Protein 1EAQ (pdb70)

Radius of gyration: 24.64 Å; Cα contacts (8 Å, |Δi|>4): 573; chains: 2; bounding box: 52×70×38 Å

CATH classification: 2.60.40.720

GO terms:
  GO:0006355 regulation of DNA-templated transcription (P, IMP)
  GO:0140297 DNA-binding transcription factor binding (F, IPI)
  GO:0005634 nucleus (C, IDA)
  GO:0000978 RNA polymerase II cis-regulatory region sequence-specific DNA binding (F, IDA)
  GO:0043371 negative regulation of CD4-positive, alpha-beta T cell differentiation (P, IDA)
  GO:0043378 positive regulation of CD8-positive, alpha-beta T cell differentiation (P, IDA)
  GO:0045892 negative regulation of DNA-templated transcription (P, IDA)
  GO:0045893 positive regulation of DNA-templated transcription (P, IDA)
  GO:0032729 positive regulation of type II interferon production (P, IDA)
  GO:0000122 negative regulation of transcription by RNA polymerase II (P, IDA)
  GO:0016513 core-binding factor complex (C, TAS)
  GO:0002667 regulation of T cell anergy (P, IMP)
  GO:0032743 positive regulation of interleukin-2 production (P, IMP)
  GO:0005515 protein binding (F, IPI)
  GO:0005604 basement membrane (C, IDA)
  GO:0003677 DNA binding (F, IDA)
  GO:0003700 DNA-binding transcription factor activity (F, IDA)
  GO:0045944 positive regulation of transcription by RNA polymerase II (P, IDA)
  GO:0006355 regulation of DNA-templated transcription (P, IDA)
  GO:0071560 cellular response to transforming growth factor beta stimulus (P, IDA)

Foldseek 3Di:
DVVVCVVPPPAWDDWQDPFKIKGDFDQKFEAPDWTPDFIKIFGPDDDDFFWKKFKKDDPVGRDFDKPQRMFTHPRMTTRPTIGGHGFPDPPDFIKMKMWTPDVNIDIITGDHTHGYDNVID/DAVCVCPVPPPQWADWVDSFKIKGDFDQKFEAPDWGPAWIKIFGPDDDDFFFKKFKKDDPVGRDFDKPQGMFTHPRMTTRPTIGGHGFCAPHDFIKMKMWTVDVPIDITTDDHGHGYDNVID

Organism: Mus musculus (NCBI:txid10090)

Sequence (243 aa):
SVEVLADHPGELVRTDSPNFLSSVLPTHWRSNKTLPIAFKVVALGDVPDGTLVTVAGNDENYSAELRNATAAKNQVARFNDLRFVGRSGRGKSFTLTITVFTNPPQVATYHRAIKITVDGPRSVEVLADHPGELVRTDSPNFLSSVLPTHWRSNKTLPIAFKVVALGDVPDGTLVTVAGNDENYSAELRNATAAKNQVARFNDLRFVGRSGRGKSFTLTITVFTNPPQVATYHRAIKITVDGP

B-factor: mean 20.88, std 8.5, range [1.0, 54.22]

Nearest PDB structures (foldseek):
  2j6w-assembly2_B  TM=1.005E+00  e=9.695E-22  Mus musculus
  1eao-assembly1_A  TM=9.714E-01  e=4.812E-22  Mus musculus
  1ean-assembly1_A  TM=9.933E-01  e=3.584E-20  Mus musculus
 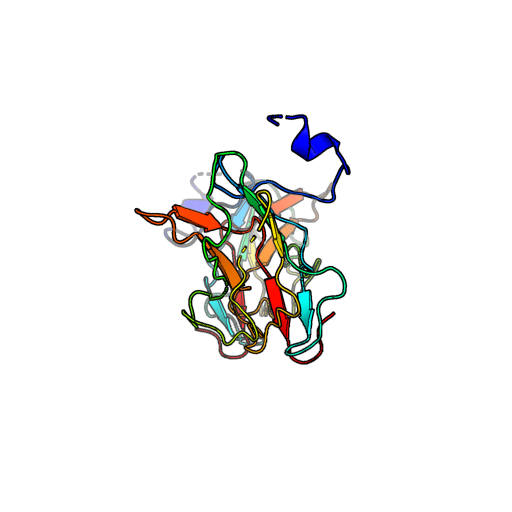 4l0y-assembly1_A  TM=9.705E-01  e=7.222E-20  Mus musculus
  4l0z-assembly1_A  TM=9.599E-01  e=8.043E-20  Mus musculus

Structure (mmCIF, N/CA/C/O backbone):
data_1EAQ
#
_entry.id   1EAQ
#
_cell.length_a   91.300
_cell.length_b   46.400
_cell.length_c   63.000
_cell.angle_alpha   90.00
_cell.angle_beta   92.30
_cell.angle_gamma   90.00
#
_symmetry.space_group_name_H-M   'C 1 2 1'
#
loop_
_entity.id
_entity.type
_entity.pdbx_description
1 polymer 'RUNT-RELATED TRANSCRIPTION FACTOR 1'
2 non-polymer 'CHLORIDE ION'
3 water water
#
loop_
_at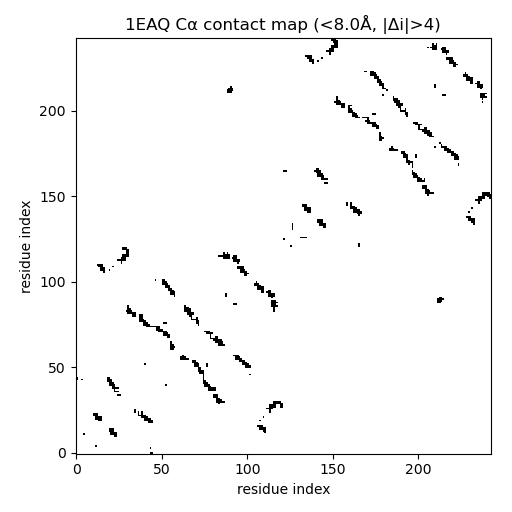om_site.group_PDB
_atom_site.id
_atom_site.type_symbol
_atom_site.label_atom_id
_atom_site.label_alt_id
_atom_site.label_comp_id
_atom_site.label_asym_id
_atom_site.label_entity_id
_atom_site.label_seq_id
_atom_site.pdbx_PDB_ins_code
_atom_site.Cartn_x
_atom_site.Cartn_y
_atom_site.Cartn_z
_atom_site.occupancy
_atom_site.B_iso_or_equiv
_atom_site.auth_seq_id
_atom_site.auth_comp_id
_atom_site.auth_asym_id
_atom_site.auth_atom_id
_atom_site.pdbx_PDB_model_num
ATOM 1 N N . SER A 1 5 ? 49.793 45.969 3.006 1.00 40.45 50 SER A N 1
ATOM 2 C CA . SER A 1 5 ? 49.931 44.837 2.040 1.00 39.80 50 SER A CA 1
ATOM 3 C C . SER A 1 5 ? 49.952 43.542 2.834 1.00 38.79 50 SER A C 1
ATOM 4 O O . SER A 1 5 ? 50.476 43.508 3.944 1.00 36.83 50 SER A O 1
ATOM 15 N N . VAL A 1 7 ? 51.907 40.948 2.577 1.00 31.16 52 VAL A N 1
ATOM 16 C CA . VAL A 1 7 ? 53.282 40.574 2.967 1.00 29.41 52 VAL A CA 1
ATOM 17 C C . VAL A 1 7 ? 53.705 41.390 4.186 1.00 29.11 52 VAL A C 1
ATOM 18 O O . VAL A 1 7 ? 54.339 40.861 5.118 1.00 28.25 52 VAL A O 1
ATOM 22 N N . GLU A 1 8 ? 53.378 42.676 4.190 1.00 29.23 53 GLU A N 1
ATOM 23 C CA . GLU A 1 8 ? 53.713 43.503 5.311 1.00 28.26 53 GLU A CA 1
ATOM 24 C C . GLU A 1 8 ? 52.943 43.160 6.557 1.00 29.35 53 GLU A C 1
ATOM 25 O O . GLU A 1 8 ? 53.492 43.263 7.671 1.00 31.06 53 GLU A O 1
ATOM 31 N N . VAL A 1 9 ? 51.672 42.775 6.399 1.00 28.88 54 VAL A N 1
ATOM 32 C CA . VAL A 1 9 ? 50.889 42.452 7.560 1.00 27.96 54 VAL A CA 1
ATOM 33 C C . VAL A 1 9 ? 51.392 41.184 8.152 1.00 28.80 54 VAL A C 1
ATOM 34 O O . VAL A 1 9 ? 51.521 41.094 9.373 1.00 29.59 54 VAL A O 1
ATOM 38 N N . LEU A 1 10 ? 51.681 40.194 7.310 1.00 27.06 55 LEU A N 1
ATOM 39 C CA . LEU A 1 10 ? 52.215 38.931 7.811 1.00 28.31 55 LEU A CA 1
ATOM 40 C C . LEU A 1 10 ? 53.510 39.241 8.561 1.00 28.72 55 LEU A C 1
ATOM 41 O O . LEU A 1 10 ? 53.757 38.694 9.657 1.00 31.37 55 LEU A O 1
ATOM 46 N N . ALA A 1 11 ? 54.345 40.113 7.993 1.00 28.70 56 ALA A N 1
ATOM 47 C CA . ALA A 1 11 ? 55.592 40.525 8.648 1.00 28.83 56 ALA A CA 1
ATOM 48 C C . ALA A 1 11 ? 55.459 41.250 10.006 1.00 27.12 56 ALA A C 1
ATOM 49 O O . ALA A 1 11 ? 56.376 41.191 10.805 1.00 28.01 56 ALA A O 1
ATOM 51 N N . ASP A 1 12 ? 54.366 41.919 10.312 1.00 26.09 57 ASP A N 1
ATOM 52 C CA . ASP A 1 12 ? 54.143 42.407 11.683 1.00 25.49 57 ASP A CA 1
ATOM 53 C C . ASP A 1 12 ? 53.761 41.301 12.744 1.00 26.30 57 ASP A C 1
ATOM 54 O O . ASP A 1 12 ? 53.969 41.440 13.961 1.00 29.99 57 ASP A O 1
ATOM 59 N N . HIS A 1 13 ? 53.189 40.219 12.302 1.00 24.25 58 HIS A N 1
ATOM 60 C CA . HIS A 1 13 ? 52.694 39.182 13.184 1.00 24.47 58 HIS A CA 1
ATOM 61 C C . HIS A 1 13 ? 53.217 37.827 12.742 1.00 21.08 58 HIS A C 1
ATOM 62 O O . HIS A 1 13 ? 52.384 36.967 12.587 1.00 20.14 58 HIS A O 1
ATOM 69 N N . PRO A 1 14 ? 54.522 37.585 12.512 1.00 18.96 59 PRO A N 1
ATOM 70 C CA . PRO A 1 14 ? 54.894 36.299 11.899 1.00 17.63 59 PRO A CA 1
ATOM 71 C C . PRO A 1 14 ? 54.534 35.164 12.784 1.00 15.47 59 PRO A C 1
ATOM 72 O O . PRO A 1 14 ? 54.741 35.181 13.985 1.00 15.24 59 PRO A O 1
ATOM 76 N N . GLY A 1 15 ? 53.987 34.125 12.179 1.00 15.81 60 GLY A N 1
ATOM 77 C CA . GLY A 1 15 ? 53.686 32.946 12.913 1.00 16.06 60 GLY A CA 1
ATOM 78 C C . GLY A 1 15 ? 52.450 33.013 13.805 1.00 15.11 60 GLY A C 1
ATOM 79 O O . GLY A 1 15 ? 52.280 32.116 14.617 1.00 17.42 60 GLY A O 1
ATOM 80 N N . GLU A 1 16 ? 51.610 34.032 13.661 1.00 14.18 61 GLU A N 1
ATOM 81 C CA . GLU A 1 16 ? 50.480 34.186 14.564 1.00 14.77 61 GLU A CA 1
ATOM 82 C C . GLU A 1 16 ? 49.125 34.251 13.894 1.00 15.58 61 GLU A C 1
ATOM 83 O O . GLU A 1 16 ? 48.134 34.060 14.591 1.00 19.55 61 GLU A O 1
ATOM 89 N N . LEU A 1 17 ? 49.036 34.558 12.620 1.00 14.31 62 LEU A N 1
ATOM 90 C CA . LEU A 1 17 ? 47.740 34.785 11.966 1.00 15.32 62 LEU A CA 1
ATOM 91 C C . LEU A 1 17 ? 47.379 33.697 11.004 1.00 15.42 62 LEU A C 1
ATOM 92 O O . LEU A 1 17 ? 48.220 33.138 10.331 1.00 18.13 62 LEU A O 1
ATOM 97 N N . VAL A 1 18 ? 46.076 33.427 10.919 1.00 14.79 63 VAL A N 1
ATOM 98 C CA . VAL A 1 18 ? 45.506 32.398 10.079 1.00 15.27 63 VAL A CA 1
ATOM 99 C C . VAL A 1 18 ? 44.498 33.044 9.126 1.00 14.46 63 VAL A C 1
ATOM 100 O O . VAL A 1 18 ? 43.906 34.108 9.383 1.00 14.38 63 VAL A O 1
ATOM 104 N N . ARG A 1 19 ? 44.299 32.377 7.996 1.00 14.96 64 ARG A N 1
ATOM 105 C CA . ARG A 1 19 ? 43.269 32.752 7.037 1.00 14.95 64 ARG A CA 1
ATOM 106 C C . ARG A 1 19 ? 41.891 32.684 7.612 1.00 14.47 64 ARG A C 1
ATOM 107 O O . ARG A 1 19 ? 41.592 31.824 8.424 1.00 15.64 64 ARG A O 1
ATOM 115 N N . THR A 1 20 ? 41.028 33.584 7.150 1.00 15.50 65 THR A N 1
ATOM 116 C CA . THR A 1 20 ? 39.578 33.425 7.261 1.00 13.98 65 THR A CA 1
ATOM 117 C C . THR A 1 20 ? 39.095 32.977 5.905 1.00 14.52 65 THR A C 1
ATOM 118 O O . THR A 1 20 ? 39.865 32.888 4.939 1.00 16.48 65 THR A O 1
ATOM 122 N N . ASP A 1 21 ? 37.793 32.763 5.764 1.00 14.28 66 ASP A N 1
ATOM 123 C CA . ASP A 1 21 ? 37.257 32.490 4.447 1.00 15.79 66 ASP A CA 1
ATOM 124 C C . ASP A 1 21 ? 37.179 33.700 3.545 1.00 16.18 66 ASP A C 1
ATOM 125 O O . ASP A 1 21 ? 36.797 33.573 2.396 1.00 18.72 66 ASP A O 1
ATOM 130 N N . SER A 1 22 ? 37.545 34.874 4.003 1.00 16.32 67 SER A N 1
ATOM 131 C CA . SER A 1 22 ? 37.597 36.063 3.167 1.00 16.40 67 SER A CA 1
ATOM 132 C C . SER A 1 22 ? 39.036 36.435 2.854 1.00 16.86 67 SER A C 1
ATOM 133 O O . SER A 1 22 ? 39.855 36.535 3.761 1.00 17.73 67 SER A O 1
ATOM 136 N N . PRO A 1 23 ? 39.363 36.698 1.577 1.00 17.48 68 PRO A N 1
ATOM 137 C CA . PRO A 1 23 ? 40.695 37.160 1.238 1.00 19.70 68 PRO A CA 1
ATOM 138 C C . PRO A 1 23 ? 41.077 38.470 1.914 1.00 18.77 68 PRO A C 1
ATOM 139 O O . PRO A 1 23 ? 42.261 38.781 1.892 1.00 23.17 68 PRO A O 1
ATOM 143 N N . ASN A 1 24 ? 40.121 39.231 2.457 1.00 17.88 69 ASN A N 1
ATOM 144 C CA . ASN A 1 24 ? 40.382 40.544 2.998 1.00 19.08 69 ASN A CA 1
ATOM 145 C C . ASN A 1 24 ? 40.751 40.554 4.495 1.00 17.32 69 ASN A C 1
ATOM 146 O O . ASN A 1 24 ? 41.089 41.610 4.989 1.00 18.13 69 ASN A O 1
ATOM 151 N N . PHE A 1 25 ? 40.655 39.414 5.187 1.00 16.05 70 PHE A N 1
ATOM 152 C CA . PHE A 1 25 ? 40.829 39.351 6.628 1.00 14.62 70 PHE A CA 1
ATOM 153 C C . PHE A 1 25 ? 41.585 38.129 7.035 1.00 13.83 70 PHE A C 1
ATOM 154 O O . PHE A 1 25 ? 41.352 37.033 6.539 1.00 14.51 70 PHE A O 1
ATOM 162 N N . LEU A 1 26 ? 42.427 38.319 8.059 1.00 13.97 71 LEU A N 1
ATOM 163 C CA . LEU A 1 26 ? 43.051 37.247 8.805 1.00 13.37 71 LEU A CA 1
ATOM 164 C C . LEU A 1 26 ? 42.586 37.334 10.254 1.00 12.61 71 LEU A C 1
ATOM 165 O O . LEU A 1 26 ? 41.975 38.304 10.663 1.00 13.78 71 LEU A O 1
ATOM 170 N N . SER A 1 27 ? 42.898 36.299 11.031 1.00 12.90 72 SER A N 1
ATOM 171 C CA . SER A 1 27 ? 42.609 36.294 12.467 1.00 12.58 72 SER A CA 1
ATOM 172 C C . SER A 1 27 ? 43.716 35.667 13.264 1.00 12.84 72 SER A C 1
ATOM 173 O O . SER A 1 27 ? 44.554 34.979 12.739 1.00 13.18 72 SER A O 1
ATOM 176 N N . SER A 1 28 ? 43.660 35.906 14.581 1.00 12.34 73 SER A N 1
ATOM 177 C CA . SER A 1 28 ? 44.435 35.102 15.494 1.00 12.93 73 SER A CA 1
ATOM 178 C C . SER A 1 28 ? 43.806 33.711 15.628 1.00 12.74 73 SER A C 1
ATOM 179 O O . SER A 1 28 ? 42.745 33.396 15.039 1.00 13.52 73 SER A O 1
ATOM 182 N N . VAL A 1 29 ? 44.458 32.848 16.399 1.00 12.37 74 VAL A N 1
ATOM 183 C CA . VAL A 1 29 ? 44.093 31.457 16.561 1.00 12.36 74 VAL A CA 1
ATOM 184 C C . VAL A 1 29 ? 43.259 31.260 17.833 1.00 12.62 74 VAL A C 1
ATOM 185 O O . VAL A 1 29 ? 43.644 31.717 18.914 1.00 13.51 74 VAL A O 1
ATOM 189 N N . LEU A 1 30 ? 42.117 30.597 17.699 1.00 11.96 75 LEU A N 1
ATOM 190 C CA . LEU A 1 30 ? 41.255 30.237 18.818 1.00 11.89 75 LEU A CA 1
ATOM 191 C C . LEU A 1 30 ? 41.449 28.768 19.201 1.00 12.62 75 LEU A C 1
ATOM 192 O O . LEU A 1 30 ? 41.940 27.984 18.415 1.00 13.46 75 LEU A O 1
ATOM 197 N N . PRO A 1 31 ? 41.007 28.378 20.394 1.00 12.82 76 PRO A N 1
ATOM 198 C CA . PRO A 1 31 ? 41.004 26.973 20.744 1.00 13.30 76 PRO A CA 1
ATOM 199 C C . PRO A 1 31 ? 40.060 26.177 19.881 1.00 13.68 76 PRO A C 1
ATOM 200 O O . PRO A 1 31 ? 39.062 26.723 19.376 1.00 13.91 76 PRO A O 1
ATOM 204 N N . THR A 1 32 ? 40.319 24.903 19.703 1.00 14.07 77 THR A N 1
ATOM 205 C CA . THR A 1 32 ? 3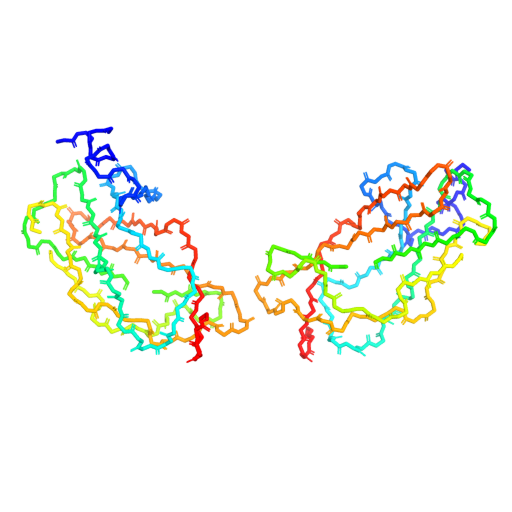9.384 24.020 19.045 1.00 14.57 77 THR A CA 1
ATOM 206 C C . THR A 1 32 ? 38.231 23.594 19.948 1.00 13.52 77 THR A C 1
ATOM 207 O O . THR A 1 32 ? 37.136 23.287 19.493 1.00 14.07 77 THR A O 1
ATOM 211 N N . HIS A 1 33 ? 38.482 23.587 21.243 1.00 13.32 78 HIS A N 1
ATOM 212 C CA . HIS A 1 33 ? 37.511 23.222 22.277 1.00 12.92 78 HIS A CA 1
ATOM 213 C C . HIS A 1 33 ? 37.858 24.039 23.519 1.00 12.00 78 HIS A C 1
ATOM 214 O O . HIS A 1 33 ? 38.999 24.059 23.935 1.00 13.30 78 HIS A O 1
ATOM 221 N N . TRP A 1 34 ? 36.875 24.724 24.076 1.00 11.31 79 TRP A N 1
ATOM 222 C CA . TRP A 1 34 ? 37.104 25.560 25.233 1.00 11.08 79 TRP A CA 1
ATOM 223 C C . TRP A 1 34 ? 35.935 25.462 26.210 1.00 11.89 79 TRP A C 1
ATOM 224 O O . TRP A 1 34 ? 34.861 25.036 25.845 1.00 13.01 79 TRP A O 1
ATOM 235 N N . ARG A 1 35 ? 36.181 25.828 27.460 1.00 11.84 80 ARG A N 1
ATOM 236 C CA . ARG A 1 35 ? 35.178 25.827 28.509 1.00 12.22 80 ARG A CA 1
ATOM 237 C C . ARG A 1 35 ? 34.284 27.077 28.428 1.00 11.10 80 ARG A C 1
ATOM 238 O O . ARG A 1 35 ? 34.769 28.201 28.270 1.00 11.99 80 ARG A O 1
ATOM 246 N N . SER A 1 36 ? 32.978 26.857 28.607 1.00 10.98 81 SER A N 1
ATOM 247 C CA . SER A 1 36 ? 32.021 27.929 28.621 1.00 11.15 81 SER A CA 1
ATOM 248 C C . SER A 1 36 ? 32.362 28.981 29.657 1.00 10.80 81 SER A C 1
ATOM 249 O O . SER A 1 36 ? 32.628 28.670 30.838 1.00 11.29 81 SER A O 1
ATOM 253 N N . ASN A 1 37 ? 32.347 30.219 29.225 1.00 10.97 82 ASN A N 1
ATOM 254 C CA . ASN A 1 37 ? 32.557 31.395 30.047 1.00 11.62 82 ASN A CA 1
ATOM 255 C C . ASN A 1 37 ? 33.979 31.523 30.565 1.00 11.70 82 ASN A C 1
ATOM 256 O O . ASN A 1 37 ? 34.195 32.406 31.379 1.00 14.82 82 ASN A O 1
ATOM 261 N N . LYS A 1 38 ? 34.918 30.726 30.105 1.00 11.95 83 LYS A N 1
ATOM 262 C CA . LYS A 1 38 ? 36.329 30.850 30.500 1.00 12.63 83 LYS A CA 1
ATOM 263 C C . LYS A 1 38 ? 37.073 31.833 29.607 1.00 12.32 83 LYS A C 1
ATOM 264 O O . LYS A 1 38 ? 36.949 31.822 28.376 1.00 12.76 83 LYS A O 1
ATOM 271 N N . THR A 1 39 ? 37.904 32.672 30.201 1.00 13.09 84 THR A N 1
ATOM 272 C CA . THR A 1 39 ? 38.752 33.599 29.489 1.00 13.91 84 THR A CA 1
ATOM 273 C C . THR A 1 39 ? 39.559 32.839 28.439 1.00 13.10 84 THR A C 1
ATOM 274 O O . THR A 1 39 ? 40.071 31.758 28.685 1.00 13.62 84 THR A O 1
ATOM 278 N N . LEU A 1 40 ? 39.681 33.414 27.242 1.00 13.55 85 LEU A N 1
ATOM 279 C CA . LEU A 1 40 ? 40.455 32.783 26.181 1.00 14.39 85 LEU A CA 1
ATOM 280 C C . LEU A 1 40 ? 41.952 32.848 26.446 1.00 16.40 85 LEU A C 1
ATOM 281 O O . LEU A 1 40 ? 42.433 33.794 27.106 1.00 18.65 85 LEU A O 1
ATOM 286 N N . PRO A 1 41 ? 42.708 31.889 25.962 1.00 16.60 86 PRO A N 1
ATOM 287 C CA . PRO A 1 41 ? 44.175 31.938 26.164 1.00 18.27 86 PRO A CA 1
ATOM 288 C C . PRO A 1 41 ? 44.917 32.937 25.303 1.00 19.47 86 PRO A C 1
ATOM 289 O O . PRO A 1 41 ? 46.005 33.427 25.702 1.00 21.40 86 PRO A O 1
ATOM 293 N N . ILE A 1 42 ? 44.357 33.222 24.130 1.00 17.65 87 ILE A N 1
ATOM 294 C CA . ILE A 1 42 ? 44.918 34.173 23.170 1.00 17.92 87 ILE A CA 1
ATOM 295 C C . ILE A 1 42 ? 43.816 35.164 22.837 1.00 16.36 87 ILE A C 1
ATOM 296 O O . ILE A 1 42 ? 42.818 34.760 22.218 1.00 16.00 87 ILE A O 1
ATOM 301 N N . ALA A 1 43 ? 43.917 36.442 23.169 1.00 16.91 88 ALA A N 1
ATOM 302 C CA . ALA A 1 43 ? 42.889 37.446 22.879 1.00 17.07 88 ALA A CA 1
ATOM 303 C C . ALA A 1 43 ? 42.641 37.444 21.403 1.00 15.69 88 ALA A C 1
ATOM 304 O O . ALA A 1 43 ? 43.536 37.433 20.593 1.00 17.85 88 ALA A O 1
ATOM 306 N N . PHE A 1 44 ? 41.366 37.476 21.059 1.00 14.84 89 PHE A N 1
ATOM 307 C CA . PHE A 1 44 ? 41.039 37.350 19.666 1.00 13.98 89 PHE A CA 1
ATOM 308 C C . PHE A 1 44 ? 41.326 38.628 18.926 1.00 14.16 89 PHE A C 1
ATOM 309 O O . PHE A 1 44 ? 41.048 39.714 19.422 1.00 16.08 89 PHE A O 1
ATOM 317 N N . LYS A 1 45 ? 41.894 38.508 17.721 1.00 13.53 90 LYS A N 1
ATOM 318 C CA . LYS A 1 45 ? 42.174 39.610 16.843 1.00 14.73 90 LYS A CA 1
ATOM 319 C C . LYS A 1 45 ? 41.706 39.308 15.425 1.00 14.20 90 LYS A C 1
ATOM 320 O O . LYS A 1 45 ? 41.860 38.204 14.952 1.00 14.91 90 LYS A O 1
ATOM 326 N N . VAL A 1 46 ? 41.129 40.327 14.806 1.00 14.53 91 VAL A N 1
ATOM 327 C CA . VAL A 1 46 ? 40.814 40.331 13.400 1.00 14.42 91 VAL A CA 1
ATOM 328 C C . VAL A 1 46 ? 41.681 41.369 12.720 1.00 15.67 91 VAL A C 1
ATOM 329 O O . VAL A 1 46 ? 41.759 42.504 13.176 1.00 17.31 91 VAL A O 1
ATOM 333 N N . VAL A 1 47 ? 42.335 40.982 11.635 1.00 15.89 92 VAL A N 1
ATOM 334 C CA . VAL A 1 47 ? 43.326 41.805 10.940 1.00 17.76 92 VAL A CA 1
ATOM 335 C C . VAL A 1 47 ? 42.858 42.069 9.533 1.00 17.42 92 VAL A C 1
ATOM 336 O O . VAL A 1 47 ? 42.559 41.138 8.772 1.00 17.75 92 VAL A O 1
ATOM 340 N N . ALA A 1 48 ? 42.737 43.342 9.197 1.00 18.89 93 ALA A N 1
ATOM 341 C CA . ALA A 1 48 ? 42.346 43.753 7.877 1.00 20.33 93 ALA A CA 1
ATOM 342 C C . ALA A 1 48 ? 43.577 43.874 6.998 1.00 23.48 93 ALA A C 1
ATOM 343 O O . ALA A 1 48 ? 44.544 44.519 7.358 1.00 25.04 93 ALA A O 1
ATOM 345 N N . LEU A 1 49 ? 43.504 43.233 5.852 1.00 25.05 94 LEU A N 1
ATOM 346 C CA . LEU A 1 49 ? 44.562 43.342 4.847 1.00 27.19 94 LEU A CA 1
ATOM 347 C C . LEU A 1 49 ? 44.294 44.500 3.933 1.00 29.85 94 LEU A C 1
ATOM 348 O O . LEU A 1 49 ? 45.216 44.943 3.224 1.00 32.40 94 LEU A O 1
ATOM 353 N N . GLY A 1 50 ? 43.060 44.977 3.938 1.00 31.95 95 GLY A N 1
ATOM 354 C CA . GLY A 1 50 ? 42.580 46.103 3.185 1.00 33.87 95 GLY A CA 1
ATOM 355 C C . GLY A 1 50 ? 42.444 47.304 4.086 1.00 35.35 95 GLY A C 1
ATOM 356 O O . GLY A 1 50 ? 42.745 47.267 5.290 1.00 35.99 95 GLY A O 1
ATOM 357 N N . ASP A 1 51 ? 41.981 48.384 3.498 1.00 36.10 96 ASP A N 1
ATOM 358 C CA . ASP A 1 51 ? 41.843 49.622 4.221 1.00 36.67 96 ASP A CA 1
ATOM 359 C C . ASP A 1 51 ? 40.607 49.535 5.059 1.00 36.28 96 ASP A C 1
ATOM 360 O O . ASP A 1 51 ? 39.517 49.279 4.565 1.00 38.09 96 ASP A O 1
ATOM 365 N N . VAL A 1 52 ? 40.789 49.731 6.342 1.00 34.69 97 VAL A N 1
ATOM 366 C CA . VAL A 1 52 ? 39.667 49.792 7.236 1.00 33.30 97 VAL A CA 1
ATOM 367 C C . VAL A 1 52 ? 39.997 50.951 8.176 1.00 32.38 97 VAL A C 1
ATOM 368 O O . VAL A 1 52 ? 40.970 50.891 8.897 1.00 32.56 97 VAL A O 1
ATOM 372 N N . PRO A 1 53 ? 39.182 51.993 8.179 1.00 32.50 98 PRO A N 1
ATOM 373 C CA . PRO A 1 53 ? 39.446 53.148 9.039 1.00 32.41 98 PRO A CA 1
ATOM 374 C C . PRO A 1 53 ? 39.480 52.816 10.539 1.00 31.78 98 PRO A C 1
ATOM 375 O O . PRO A 1 53 ? 38.739 51.926 11.009 1.00 30.53 98 PRO A O 1
ATOM 379 N N . ASP A 1 54 ? 40.343 53.500 11.287 1.00 31.62 99 ASP A N 1
ATOM 380 C CA . ASP A 1 54 ? 40.354 53.390 12.734 1.00 32.44 99 ASP A CA 1
ATOM 381 C C . ASP A 1 54 ? 38.947 53.648 13.260 1.00 32.18 99 ASP A C 1
ATOM 382 O O . ASP A 1 54 ? 38.201 54.517 12.777 1.00 33.47 99 ASP A O 1
ATOM 387 N N . GLY A 1 55 ? 38.559 52.874 14.267 1.00 30.38 100 GLY A N 1
ATOM 388 C CA . GLY A 1 55 ? 37.243 53.010 14.841 1.00 29.67 100 GLY A CA 1
ATOM 389 C C . GLY A 1 55 ? 36.176 52.134 14.220 1.00 28.51 100 GLY A C 1
ATOM 390 O O . GLY A 1 55 ? 35.073 52.017 14.761 1.00 29.75 100 GLY A O 1
ATOM 391 N N . THR A 1 56 ? 36.475 51.525 13.072 1.00 26.43 101 THR A N 1
ATOM 392 C CA . THR A 1 56 ? 35.532 50.609 12.447 1.00 24.63 101 THR A CA 1
ATOM 393 C C . THR A 1 56 ? 35.278 49.432 13.391 1.00 24.06 101 THR A C 1
ATOM 394 O O . THR A 1 56 ? 36.198 48.820 13.892 1.00 25.45 101 THR A O 1
ATOM 398 N N . LEU A 1 57 ? 34.024 49.137 13.589 1.00 22.85 102 LEU A N 1
ATOM 399 C CA . LEU A 1 57 ? 33.688 48.078 14.543 1.00 22.20 102 LEU A CA 1
ATOM 400 C C . LEU A 1 57 ? 33.676 46.718 13.873 1.00 20.87 102 LEU A C 1
ATOM 401 O O . LEU A 1 57 ? 33.422 46.564 12.666 1.00 22.44 102 LEU A O 1
ATOM 406 N N . VAL A 1 58 ? 33.930 45.712 14.712 1.00 19.43 103 VAL A N 1
ATOM 407 C CA . VAL A 1 58 ? 33.962 44.320 14.303 1.00 17.41 103 VAL A CA 1
ATOM 408 C C . VAL A 1 58 ? 33.202 43.545 15.362 1.00 17.34 103 VAL A C 1
ATOM 409 O O . VAL A 1 58 ? 33.481 43.667 16.561 1.00 18.23 103 VAL A O 1
ATOM 413 N N . THR A 1 59 ? 32.262 42.739 14.916 1.00 16.02 104 THR A N 1
ATOM 414 C CA . THR A 1 59 ? 31.481 41.896 15.816 1.00 16.89 104 THR A CA 1
ATOM 415 C C . THR A 1 59 ? 31.531 40.428 15.421 1.00 16.32 104 THR A C 1
ATOM 416 O O . THR A 1 59 ? 31.491 40.127 14.225 1.00 21.79 104 THR A O 1
ATOM 420 N N . VAL A 1 60 ? 31.594 39.535 16.382 1.00 14.02 105 VAL A N 1
ATOM 421 C CA . VAL A 1 60 ? 31.574 38.125 16.104 1.00 14.44 105 VAL A CA 1
ATOM 422 C C . VAL A 1 60 ? 30.285 37.479 16.606 1.00 13.96 105 VAL A C 1
ATOM 423 O O . VAL A 1 60 ? 29.680 37.975 17.565 1.00 14.72 105 VAL A O 1
ATOM 438 N N . ALA A 1 62 ? 28.489 33.283 16.970 1.00 12.99 107 ALA A N 1
ATOM 439 C CA . ALA A 1 62 ? 28.759 31.855 16.922 1.00 12.92 107 ALA A CA 1
ATOM 440 C C . ALA A 1 62 ? 27.442 31.112 16.797 1.00 13.95 107 ALA A C 1
ATOM 441 O O . ALA A 1 62 ? 26.463 31.509 17.415 1.00 16.28 107 ALA A O 1
ATOM 443 N N . GLY A 1 63 ? 27.401 30.041 16.034 1.00 13.72 108 GLY A N 1
ATOM 444 C CA . GLY A 1 63 ? 26.188 29.242 15.965 1.00 15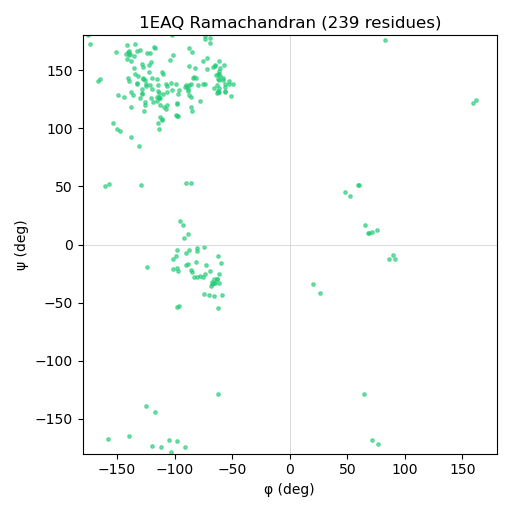.61 108 GLY A CA 1
ATOM 445 C C . GLY A 1 63 ? 26.382 28.017 15.150 1.00 15.44 108 GLY A C 1
ATOM 446 O O . GLY A 1 63 ? 27.431 27.738 14.615 1.00 15.70 108 GLY A O 1
ATOM 447 N N . ASN A 1 64 ? 25.286 27.238 15.056 1.00 16.66 109 ASN A N 1
ATOM 448 C CA . ASN A 1 64 ? 25.291 26.038 14.255 1.00 18.87 109 ASN A CA 1
ATOM 449 C C . ASN A 1 64 ? 23.822 25.745 13.920 1.00 22.24 109 ASN A C 1
ATOM 450 O O . ASN A 1 64 ? 22.987 26.568 14.169 1.00 22.47 109 ASN A O 1
ATOM 455 N N . ASP A 1 65 ? 23.551 24.551 13.414 1.00 24.69 110 ASP A N 1
ATOM 456 C CA . ASP A 1 65 ? 22.158 24.217 12.979 1.00 28.10 110 ASP A CA 1
ATOM 457 C C . ASP A 1 65 ? 21.152 24.080 14.091 1.00 29.36 110 ASP A C 1
ATOM 458 O O . ASP A 1 65 ? 19.925 24.183 13.842 1.00 31.30 110 ASP A O 1
ATOM 463 N N . GLU A 1 66 ? 21.594 23.797 15.296 1.00 29.18 111 GLU A N 1
ATOM 464 C CA . GLU A 1 66 ? 20.784 23.717 16.513 1.00 30.58 111 GLU A CA 1
ATOM 465 C C . GLU A 1 66 ? 20.651 24.993 17.261 1.00 28.54 111 GLU A C 1
ATOM 466 O O . GLU A 1 66 ? 19.802 25.153 18.117 1.00 31.25 111 GLU A O 1
ATOM 472 N N . ASN A 1 67 ? 21.539 25.950 16.972 1.00 25.32 112 ASN A N 1
ATOM 473 C CA . ASN A 1 67 ? 21.571 27.124 17.775 1.00 22.24 112 ASN A CA 1
ATOM 474 C C . ASN A 1 67 ? 22.043 28.268 16.882 1.00 21.23 112 ASN A C 1
ATOM 475 O O . ASN A 1 67 ? 23.231 28.428 16.635 1.00 22.81 112 ASN A O 1
ATOM 480 N N . TYR A 1 68 ? 21.128 29.083 16.386 1.00 20.65 113 TYR A N 1
ATOM 481 C CA . TYR A 1 68 ? 21.444 30.083 15.406 1.00 20.71 113 TYR A CA 1
ATOM 482 C C . TYR A 1 68 ? 22.439 31.098 15.886 1.00 19.18 113 TYR A C 1
ATOM 483 O O . TYR A 1 68 ? 23.230 31.611 15.115 1.00 20.16 113 TYR A O 1
ATOM 492 N N . SER A 1 69 ? 22.385 31.389 17.178 1.00 17.78 114 SER A N 1
ATOM 493 C CA . SER A 1 69 ? 23.292 32.356 17.727 1.00 18.23 114 SER A CA 1
ATOM 494 C C . SER A 1 69 ? 23.508 32.074 19.215 1.00 18.14 114 SER A C 1
ATOM 495 O O . SER A 1 69 ? 22.681 32.352 20.046 1.00 21.67 114 SER A O 1
ATOM 498 N N . ALA A 1 70 ? 24.646 31.517 19.521 1.00 15.61 115 ALA A N 1
ATOM 499 C CA . ALA A 1 70 ? 25.026 31.143 20.863 1.00 15.56 115 ALA A CA 1
ATOM 500 C C . ALA A 1 70 ? 25.546 32.339 21.619 1.00 14.46 115 ALA A C 1
ATOM 501 O O . ALA A 1 70 ? 26.235 33.181 21.080 1.00 16.35 115 ALA A O 1
ATOM 503 N N . GLU A 1 71 ? 25.247 32.425 22.903 1.00 14.80 116 GLU A N 1
ATOM 504 C CA . GLU A 1 71 ? 25.622 33.560 23.672 1.00 14.83 116 GLU A CA 1
ATOM 505 C C . GLU A 1 71 ? 27.144 33.761 23.739 1.00 13.29 116 GLU A C 1
ATOM 506 O O . GLU A 1 71 ? 27.887 32.800 24.004 1.00 13.61 116 GLU A O 1
ATOM 512 N N . LEU A 1 72 ? 27.564 34.992 23.550 1.00 13.62 117 LEU A N 1
ATOM 513 C CA . LEU A 1 72 ? 28.943 35.420 23.681 1.00 13.77 117 LEU A CA 1
ATOM 514 C C . LEU A 1 72 ? 29.006 36.545 24.688 1.00 13.97 117 LEU A C 1
ATOM 515 O O . LEU A 1 72 ? 27.954 37.153 25.021 1.00 17.29 117 LEU A O 1
ATOM 520 N N . ARG A 1 73 ? 30.188 36.856 25.165 1.00 12.93 118 ARG A N 1
ATOM 521 C CA . ARG A 1 73 ? 30.417 38.061 25.941 1.00 13.55 118 ARG A CA 1
ATOM 522 C C . ARG A 1 73 ? 31.517 38.857 25.288 1.00 13.76 118 ARG A C 1
ATOM 523 O O . ARG A 1 73 ? 32.526 38.311 24.831 1.00 14.19 118 ARG A O 1
ATOM 531 N N . ASN A 1 74 ? 31.337 40.191 25.229 1.00 14.42 119 ASN A N 1
ATOM 532 C CA . ASN A 1 74 ? 32.342 41.125 24.730 1.00 15.58 119 ASN A CA 1
ATOM 533 C C . ASN A 1 74 ? 32.697 40.789 23.277 1.00 14.49 119 ASN A C 1
ATOM 534 O O . ASN A 1 74 ? 33.873 40.670 22.915 1.00 15.60 119 ASN A O 1
ATOM 539 N N . ALA A 1 75 ? 31.677 40.665 22.474 1.00 14.45 120 ALA A N 1
ATOM 540 C CA . ALA A 1 75 ? 31.807 40.200 21.107 1.00 14.02 120 ALA A CA 1
ATOM 541 C C . ALA A 1 75 ? 31.968 41.333 20.062 1.00 15.39 120 ALA A C 1
ATOM 542 O O . ALA A 1 75 ? 31.845 41.049 18.907 1.00 17.23 120 ALA A O 1
ATOM 544 N N . THR A 1 76 ? 32.309 42.551 20.490 1.00 15.92 121 THR A N 1
ATOM 545 C CA . THR A 1 76 ? 32.638 43.688 19.631 1.00 16.79 121 THR A CA 1
ATOM 546 C C . THR A 1 76 ? 33.936 44.314 19.983 1.00 18.07 121 THR A C 1
ATOM 547 O O . THR A 1 76 ? 34.257 44.467 21.165 1.00 19.54 121 THR A O 1
ATOM 551 N N . ALA A 1 77 ? 34.678 44.741 18.958 1.00 18.77 122 ALA A N 1
ATOM 552 C CA . ALA A 1 77 ? 35.974 45.393 19.075 1.00 20.74 122 ALA A CA 1
ATOM 553 C C . ALA A 1 77 ? 36.071 46.478 18.015 1.00 21.31 122 ALA A C 1
ATOM 554 O O . ALA A 1 77 ? 35.307 46.460 17.108 1.00 22.34 122 ALA A O 1
ATOM 556 N N . ALA A 1 78 ? 37.004 47.385 18.155 1.00 23.01 123 ALA A N 1
ATOM 557 C CA . ALA A 1 78 ? 37.190 48.464 17.165 1.00 23.03 123 ALA A CA 1
ATOM 558 C C . ALA A 1 78 ? 38.552 48.331 16.534 1.00 22.50 123 ALA A C 1
ATOM 559 O O . ALA A 1 78 ? 39.537 48.002 17.174 1.00 24.82 123 ALA A O 1
ATOM 569 N N . LYS A 1 80 ? 41.985 49.445 14.938 1.00 26.00 125 LYS A N 1
ATOM 570 C CA . LYS A 1 80 ? 43.024 50.455 15.164 1.00 28.64 125 LYS A CA 1
ATOM 571 C C . LYS A 1 80 ? 44.262 49.935 14.463 1.00 27.40 125 LYS A C 1
ATOM 572 O O . LYS A 1 80 ? 44.759 48.822 14.767 1.00 27.45 125 LYS A O 1
ATOM 578 N N . ASN A 1 81 ? 44.790 50.726 13.515 1.00 27.79 126 ASN A N 1
ATOM 579 C CA . ASN A 1 81 ? 45.944 50.299 12.726 1.00 28.00 126 ASN A CA 1
ATOM 580 C C . ASN A 1 81 ? 45.699 48.907 12.078 1.00 25.80 126 ASN A C 1
ATOM 581 O O . ASN A 1 81 ? 46.583 48.044 12.058 1.00 26.15 126 ASN A O 1
ATOM 586 N N . GLN A 1 82 ? 44.476 48.740 11.566 1.00 25.61 127 GLN A N 1
ATOM 587 C CA . GLN A 1 82 ? 44.030 47.500 10.875 1.00 24.36 127 GLN A CA 1
ATOM 588 C C . GLN A 1 82 ? 43.940 46.231 11.685 1.00 22.15 127 GLN A C 1
ATOM 589 O O . GLN A 1 82 ? 43.836 45.128 11.127 1.00 23.34 127 GLN A O 1
ATOM 595 N N . VAL A 1 83 ? 43.925 46.385 12.979 1.00 21.61 128 VAL A N 1
ATOM 596 C CA . VAL A 1 83 ? 43.733 45.290 13.907 1.00 21.68 128 VAL A CA 1
ATOM 597 C C . VAL A 1 83 ? 42.646 45.600 14.879 1.00 21.20 128 VAL A C 1
ATOM 598 O O . VAL A 1 83 ? 42.648 46.673 15.504 1.00 21.96 128 VAL A O 1
ATOM 602 N N . ALA A 1 84 ? 41.711 44.680 15.039 1.00 19.32 129 ALA A N 1
ATOM 603 C CA . ALA A 1 84 ? 40.664 44.780 16.057 1.00 19.00 129 ALA A CA 1
ATOM 604 C C . ALA A 1 84 ? 40.911 43.744 17.072 1.00 18.27 129 ALA A C 1
ATOM 605 O O . ALA A 1 84 ? 40.705 42.562 16.787 1.00 18.61 129 ALA A O 1
ATOM 607 N N . ARG A 1 85 ? 41.359 44.154 18.250 1.00 18.74 130 ARG A N 1
ATOM 608 C CA . ARG A 1 85 ? 41.660 43.288 19.359 1.00 19.01 130 ARG A CA 1
ATOM 609 C C . ARG A 1 85 ? 40.474 43.270 20.306 1.00 18.84 130 ARG A C 1
ATOM 610 O O . ARG A 1 85 ? 40.045 44.312 20.810 1.00 20.07 130 ARG A O 1
ATOM 618 N N . PHE A 1 86 ? 39.943 42.073 20.542 1.00 17.00 131 PHE A N 1
ATOM 619 C CA . PHE A 1 86 ? 38.861 41.838 21.440 1.00 16.98 131 PHE A CA 1
ATOM 620 C C . PHE A 1 86 ? 39.497 41.672 22.805 1.00 17.92 131 PHE A C 1
ATOM 621 O O . PHE A 1 86 ? 40.277 40.782 23.048 1.00 19.53 131 PHE A O 1
ATOM 629 N N . ASN A 1 87 ? 39.158 42.547 23.725 1.00 20.14 132 ASN A N 1
ATOM 630 C CA . ASN A 1 87 ? 39.803 42.462 25.020 1.00 22.27 132 ASN A CA 1
ATOM 631 C C . ASN A 1 87 ? 39.461 41.229 25.852 1.00 21.56 132 ASN A C 1
ATOM 632 O O . ASN A 1 87 ? 40.282 40.710 26.615 1.00 23.97 132 ASN A O 1
ATOM 637 N N . ASP A 1 88 ? 38.242 40.749 25.742 1.00 18.40 133 ASP A N 1
ATOM 638 C CA . ASP A 1 88 ? 37.800 39.660 26.586 1.00 17.81 133 ASP A CA 1
ATOM 639 C C . ASP A 1 88 ? 36.642 38.909 25.977 1.00 15.10 133 ASP A C 1
ATOM 640 O O . ASP A 1 88 ? 35.622 38.717 26.624 1.00 15.98 133 ASP A O 1
ATOM 645 N N . LEU A 1 89 ? 36.789 38.486 24.729 1.00 14.63 134 LEU A N 1
ATOM 646 C CA . LEU A 1 89 ? 35.767 37.673 24.126 1.00 13.60 134 LEU A CA 1
ATOM 647 C C . LEU A 1 89 ? 35.632 36.355 24.904 1.00 12.71 134 LEU A C 1
ATOM 648 O O . LEU A 1 89 ? 36.624 35.704 25.170 1.00 13.39 134 LEU A O 1
ATOM 653 N N . ARG A 1 90 ? 34.414 35.990 25.235 1.00 12.11 135 ARG A N 1
ATOM 654 C CA . ARG A 1 90 ? 34.124 34.709 25.861 1.00 12.08 135 ARG A CA 1
ATOM 655 C C . ARG A 1 90 ? 32.979 34.027 25.174 1.00 11.95 135 ARG A C 1
ATOM 656 O O . ARG A 1 90 ? 32.038 34.682 24.718 1.00 13.17 135 ARG A O 1
ATOM 664 N N . PHE A 1 91 ? 33.058 32.704 25.114 1.00 11.47 136 PHE A N 1
ATOM 665 C CA . PHE A 1 91 ? 32.030 31.838 24.554 1.00 11.52 136 PHE A CA 1
ATOM 666 C C . PHE A 1 91 ? 31.204 31.326 25.737 1.00 11.85 136 PHE A C 1
ATOM 667 O O . PHE A 1 91 ? 31.696 30.529 26.544 1.00 13.59 136 PHE A O 1
ATOM 675 N N . VAL A 1 92 ? 29.956 31.781 25.832 1.00 12.39 137 VAL A N 1
ATOM 676 C CA . VAL A 1 92 ? 29.088 31.427 26.962 1.00 13.10 137 VAL A CA 1
ATOM 677 C C . VAL A 1 92 ? 28.177 30.296 26.585 1.00 13.67 137 VAL A C 1
ATOM 678 O O . VAL A 1 92 ? 28.117 29.272 27.270 1.00 15.18 137 VAL A O 1
ATOM 682 N N . GLY A 1 93 ? 27.431 30.426 25.483 1.00 13.13 138 GLY A N 1
ATOM 683 C CA . GLY A 1 93 ? 26.562 29.349 25.074 1.00 13.87 138 GLY A CA 1
ATOM 684 C C . GLY A 1 93 ? 27.370 28.122 24.709 1.00 13.63 138 GLY A C 1
ATOM 685 O O . GLY A 1 93 ? 28.465 28.187 24.169 1.00 13.92 138 GLY A O 1
ATOM 686 N N . ARG A 1 94 ? 26.821 26.945 24.989 1.00 13.76 139 ARG A N 1
ATOM 687 C CA . ARG A 1 94 ? 27.501 25.690 24.795 1.00 13.13 139 ARG A CA 1
ATOM 688 C C . ARG A 1 94 ? 27.025 24.983 23.559 1.00 13.50 139 ARG A C 1
ATOM 689 O O . ARG A 1 94 ? 25.823 24.933 23.302 1.00 15.43 139 ARG A O 1
ATOM 697 N N . SER A 1 95 ? 27.939 24.393 22.827 1.00 12.76 140 SER A N 1
ATOM 698 C CA . SER A 1 95 ? 27.615 23.539 21.686 1.00 13.13 140 SER A CA 1
ATOM 699 C C . SER A 1 95 ? 27.357 22.135 22.127 1.00 14.76 140 SER A C 1
ATOM 700 O O . SER A 1 95 ? 26.689 21.362 21.413 1.00 16.91 140 SER A O 1
ATOM 703 N N . GLY A 1 96 ? 27.862 21.736 23.298 1.00 14.50 141 GLY A N 1
ATOM 704 C CA . GLY A 1 96 ? 27.865 20.349 23.716 1.00 16.26 141 GLY A CA 1
ATOM 705 C C . GLY A 1 96 ? 29.011 19.592 23.132 1.00 14.80 141 GLY A C 1
ATOM 706 O O . GLY A 1 96 ? 29.772 20.091 22.311 1.00 15.69 141 GLY A O 1
ATOM 707 N N . ARG A 1 97 ? 29.138 18.332 23.534 1.00 15.85 142 ARG A N 1
ATOM 708 C CA . ARG A 1 97 ? 30.273 17.539 23.196 1.00 17.10 142 ARG A CA 1
ATOM 709 C C . ARG A 1 97 ? 30.147 16.961 21.817 1.00 19.38 142 ARG A C 1
ATOM 710 O O . ARG A 1 97 ? 31.154 16.497 21.285 1.00 22.04 142 ARG A O 1
ATOM 718 N N . GLY A 1 98 ? 28.955 16.989 21.238 1.00 19.19 143 GLY A N 1
ATOM 719 C CA . GLY A 1 98 ? 28.725 16.381 19.913 1.00 22.08 143 GLY A CA 1
ATOM 720 C C . GLY A 1 98 ? 28.721 17.308 18.728 1.00 22.84 143 GLY A C 1
ATOM 721 O O . GLY A 1 98 ? 28.705 16.825 17.583 1.00 27.20 143 GLY A O 1
ATOM 722 N N . LYS A 1 99 ? 28.719 18.610 18.971 1.00 21.42 144 LYS A N 1
ATOM 723 C CA . LYS A 1 99 ? 28.626 19.588 17.929 1.00 20.52 144 LYS A CA 1
ATOM 724 C C . LYS A 1 99 ? 29.563 20.717 18.273 1.00 17.76 144 LYS A C 1
ATOM 725 O O . LYS A 1 99 ? 30.061 20.821 19.374 1.00 18.17 144 LYS A O 1
ATOM 731 N N . SER A 1 100 ? 29.794 21.555 17.278 1.00 17.05 145 SER A N 1
ATOM 732 C CA . SER A 1 100 ? 30.620 22.713 17.377 1.00 15.97 145 SER A CA 1
ATOM 733 C C . SER A 1 100 ? 29.951 23.925 16.747 1.00 15.40 145 SER A C 1
ATOM 734 O O . SER A 1 100 ? 28.927 23.779 16.093 1.00 17.30 145 SER A O 1
ATOM 739 N N . PHE A 1 101 ? 30.537 25.089 16.904 1.00 13.24 146 PHE A N 1
ATOM 740 C CA . PHE A 1 101 ? 30.068 26.306 16.334 1.00 13.16 146 PHE A CA 1
ATOM 741 C C . PHE A 1 101 ? 30.975 26.817 15.246 1.00 12.86 146 PHE A C 1
ATOM 742 O O . PHE A 1 101 ? 32.185 26.692 15.283 1.00 14.47 146 PHE A O 1
ATOM 750 N N . THR A 1 102 ? 30.315 27.476 14.287 1.00 13.52 147 THR A N 1
ATOM 751 C CA . THR A 1 102 ? 30.962 28.341 13.303 1.00 14.63 147 THR A CA 1
ATOM 752 C C . THR A 1 102 ? 31.007 29.744 13.838 1.00 12.90 147 THR A C 1
ATOM 753 O O . THR A 1 102 ? 29.989 30.195 14.373 1.00 14.46 147 THR A O 1
ATOM 757 N N . LEU A 1 103 ? 32.126 30.447 13.710 1.00 12.21 148 LEU A N 1
ATOM 758 C CA . LEU A 1 103 ? 32.269 31.819 14.145 1.00 11.66 148 LEU A CA 1
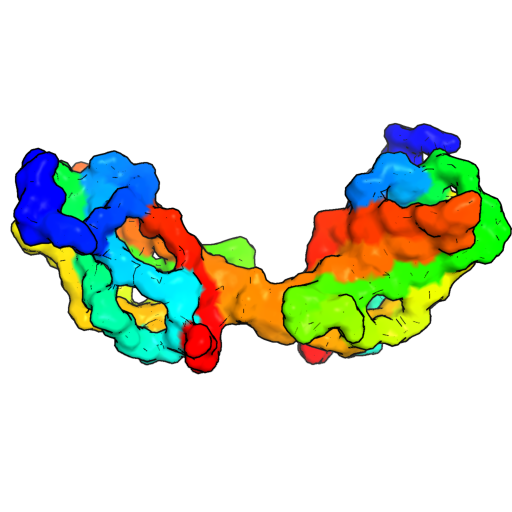ATOM 759 C C . LEU A 1 103 ? 32.319 32.713 12.942 1.00 12.18 148 LEU A C 1
ATOM 760 O O . LEU A 1 103 ? 33.210 32.627 12.106 1.00 14.00 148 LEU A O 1
ATOM 765 N N . THR A 1 104 ? 31.304 33.569 12.861 1.00 12.88 149 THR A N 1
ATOM 766 C CA . THR A 1 104 ? 31.211 34.572 11.823 1.00 13.97 149 THR A CA 1
ATOM 767 C C . THR A 1 104 ? 31.696 35.912 12.347 1.00 13.34 149 THR A C 1
ATOM 768 O O . THR A 1 104 ? 31.395 36.300 13.454 1.00 16.07 149 THR A O 1
ATOM 772 N N . ILE A 1 105 ? 32.460 36.620 11.529 1.00 13.48 150 ILE A N 1
ATOM 773 C CA . ILE A 1 105 ? 33.045 37.895 11.788 1.00 13.81 150 ILE A CA 1
ATOM 774 C C . ILE A 1 105 ? 32.377 38.929 10.864 1.00 14.88 150 ILE A C 1
ATOM 775 O O . ILE A 1 105 ? 32.367 38.751 9.659 1.00 16.97 150 ILE A O 1
ATOM 780 N N . THR A 1 106 ? 31.860 39.981 11.440 1.00 14.86 151 THR A N 1
ATOM 781 C CA . THR A 1 106 ? 31.332 41.108 10.659 1.00 17.02 151 THR A CA 1
ATOM 782 C C . THR A 1 106 ? 32.167 42.347 10.921 1.00 17.24 151 THR A C 1
ATOM 783 O O . THR A 1 106 ? 32.363 42.767 12.060 1.00 17.36 151 THR A O 1
ATOM 787 N N . VAL A 1 107 ? 32.650 42.979 9.816 1.00 18.79 152 VAL A N 1
ATOM 788 C CA . VAL A 1 107 ? 33.447 44.179 9.877 1.00 19.68 152 VAL A CA 1
ATOM 789 C C . VAL A 1 107 ? 32.626 45.289 9.279 1.00 19.60 152 VAL A C 1
ATOM 790 O O . VAL A 1 107 ? 32.216 45.202 8.105 1.00 20.16 152 VAL A O 1
ATOM 794 N N . PHE A 1 108 ? 32.369 46.299 10.087 1.00 19.44 153 PHE A N 1
ATOM 795 C CA . PHE A 1 108 ? 31.426 47.361 9.751 1.00 21.64 153 PHE A CA 1
ATOM 796 C C . PHE A 1 108 ? 32.007 48.508 8.943 1.00 22.50 153 PHE A C 1
ATOM 797 O O . PHE A 1 108 ? 31.884 49.694 9.299 1.00 24.55 153 PHE A O 1
ATOM 805 N N . THR A 1 109 ? 32.634 48.132 7.852 1.00 21.24 154 THR A N 1
ATOM 806 C CA . THR A 1 109 ? 32.934 49.058 6.806 1.00 21.81 154 THR A CA 1
ATOM 807 C C . THR A 1 109 ? 31.638 49.453 6.167 1.00 23.05 154 THR A C 1
ATOM 808 O O . THR A 1 109 ? 30.555 49.000 6.499 1.00 23.37 154 THR A O 1
ATOM 812 N N . ASN A 1 110 ? 31.751 50.345 5.199 1.00 24.66 155 ASN A N 1
ATOM 813 C CA . ASN A 1 110 ? 30.578 50.814 4.498 1.00 27.02 155 ASN A CA 1
ATOM 814 C C . ASN A 1 110 ? 30.605 50.368 3.049 1.00 27.45 155 ASN A C 1
ATOM 815 O O . ASN A 1 110 ? 31.287 51.007 2.234 1.00 30.39 155 ASN A O 1
ATOM 820 N N . PRO A 1 111 ? 29.903 49.313 2.690 1.00 27.32 156 PRO A N 1
ATOM 821 C CA . PRO A 1 111 ? 29.052 48.515 3.568 1.00 27.23 156 PRO A CA 1
ATOM 822 C C . PRO A 1 111 ? 29.816 47.395 4.285 1.00 26.10 156 PRO A C 1
ATOM 823 O O . PRO A 1 111 ? 30.991 47.118 3.942 1.00 24.58 156 PRO A O 1
ATOM 827 N N . PRO A 1 112 ? 29.161 46.776 5.274 1.00 25.40 157 PRO A N 1
ATOM 828 C CA . PRO A 1 112 ? 29.800 45.711 6.045 1.00 23.84 157 PRO A CA 1
ATOM 829 C C . PRO A 1 112 ? 30.227 44.521 5.215 1.00 23.90 157 PRO A C 1
ATOM 830 O O . PRO A 1 112 ? 29.704 44.155 4.160 1.00 25.11 157 PRO A O 1
ATOM 834 N N . GLN A 1 113 ? 31.271 43.888 5.753 1.00 21.52 158 GLN A N 1
ATOM 835 C CA . GLN A 1 113 ? 31.837 42.678 5.158 1.00 21.10 158 GLN A CA 1
ATOM 836 C C . GLN A 1 113 ? 31.708 41.557 6.200 1.00 20.01 158 GLN A C 1
ATOM 837 O O . GLN A 1 113 ? 31.864 41.789 7.380 1.00 23.12 158 GLN A O 1
ATOM 843 N N . VAL A 1 114 ? 31.434 40.355 5.733 1.00 20.29 159 VAL A N 1
ATOM 844 C CA . VAL A 1 114 ? 31.352 39.158 6.578 1.00 20.04 159 VAL A CA 1
ATOM 845 C C . VAL A 1 114 ? 32.454 38.176 6.220 1.00 19.65 159 VAL A C 1
ATOM 846 O O . VAL A 1 114 ? 32.732 37.905 5.049 1.00 24.32 159 VAL A O 1
ATOM 850 N N . ALA A 1 115 ? 33.085 37.580 7.228 1.00 18.31 160 ALA A N 1
ATOM 851 C CA . ALA A 1 115 ? 34.167 36.593 7.057 1.00 17.82 160 ALA A CA 1
ATOM 852 C C . ALA A 1 115 ? 33.819 35.456 8.051 1.00 16.97 160 ALA A C 1
ATOM 853 O O . ALA A 1 115 ? 33.034 35.622 8.981 1.00 21.31 160 ALA A O 1
ATOM 855 N N . THR A 1 116 ? 34.386 34.304 7.886 1.00 15.58 161 THR A N 1
ATOM 856 C CA . THR A 1 116 ? 34.203 33.199 8.825 1.00 14.00 161 THR A CA 1
ATOM 857 C C . THR A 1 116 ? 35.560 32.729 9.284 1.00 12.90 161 THR A C 1
ATOM 858 O O . THR A 1 116 ? 36.490 32.581 8.495 1.00 13.24 161 THR A O 1
ATOM 864 N N . TYR A 1 117 ? 35.662 32.500 10.569 1.00 12.11 162 TYR A N 1
ATOM 865 C CA . TYR A 1 117 ? 36.869 31.924 11.155 1.00 11.85 162 TYR A CA 1
ATOM 866 C C . TYR A 1 117 ? 37.112 30.525 10.571 1.00 12.33 162 TYR A C 1
ATOM 867 O O . TYR A 1 117 ? 36.148 29.806 10.217 1.00 12.82 162 TYR A O 1
ATOM 876 N N . HIS A 1 118 ? 38.370 30.103 10.465 1.00 12.36 163 HIS A N 1
ATOM 877 C CA . HIS A 1 118 ? 38.692 28.957 9.630 1.00 13.27 163 HIS A CA 1
ATOM 878 C C . HIS A 1 118 ? 38.444 27.574 10.215 1.00 12.77 163 HIS A C 1
ATOM 879 O O . HIS A 1 118 ? 38.612 26.586 9.500 1.00 14.44 163 HIS A O 1
ATOM 886 N N . ARG A 1 119 ? 38.057 27.452 11.486 1.00 12.54 164 ARG A N 1
ATOM 887 C CA . ARG A 1 119 ? 37.752 26.177 12.091 1.00 13.65 164 ARG A CA 1
ATOM 888 C C . ARG A 1 119 ? 36.520 26.302 12.944 1.00 12.18 164 ARG A C 1
ATOM 889 O O . ARG A 1 119 ? 36.200 27.383 13.429 1.00 13.06 164 ARG A O 1
ATOM 897 N N . ALA A 1 120 ? 35.869 25.186 13.198 1.00 13.41 165 ALA A N 1
ATOM 898 C CA . ALA A 1 120 ? 34.775 25.163 14.174 1.00 14.34 165 ALA A CA 1
ATOM 899 C C . ALA A 1 120 ? 35.362 25.214 15.594 1.00 12.99 165 ALA A C 1
ATOM 900 O O . ALA A 1 120 ? 36.506 24.884 15.805 1.00 13.95 165 ALA A O 1
ATOM 902 N N . ILE A 1 121 ? 34.539 25.648 16.528 1.00 13.07 166 ILE A N 1
ATOM 903 C CA . ILE A 1 121 ? 34.924 25.683 17.947 1.00 12.50 166 ILE A CA 1
ATOM 904 C C . ILE A 1 121 ? 33.866 24.980 18.765 1.00 12.16 166 ILE A C 1
ATOM 905 O O . ILE A 1 121 ? 32.686 25.274 18.672 1.00 13.01 166 ILE A O 1
ATOM 910 N N . LYS A 1 122 ? 34.308 24.059 19.594 1.00 11.71 167 LYS A N 1
ATOM 911 C CA . LYS A 1 122 ? 33.427 23.330 20.510 1.00 12.10 167 LYS A CA 1
ATOM 912 C C . LYS A 1 122 ? 33.475 24.029 21.896 1.00 11.04 167 LYS A C 1
ATOM 913 O O . LYS A 1 122 ? 34.571 24.325 22.371 1.00 11.97 167 LYS A O 1
ATOM 919 N N . ILE A 1 123 ? 32.322 24.265 22.489 1.00 10.79 168 ILE A N 1
ATOM 920 C CA . ILE A 1 123 ? 32.193 24.901 23.787 1.00 10.95 168 ILE A CA 1
ATOM 921 C C . ILE A 1 123 ? 31.373 24.004 24.687 1.00 11.53 168 ILE A C 1
ATOM 922 O O . ILE A 1 123 ? 30.215 23.711 24.388 1.00 12.25 168 ILE A O 1
ATOM 927 N N . THR A 1 124 ? 31.978 23.572 25.804 1.00 11.59 169 THR A N 1
ATOM 928 C CA . THR A 1 124 ? 31.311 22.693 26.731 1.00 12.27 169 THR A CA 1
ATOM 929 C C . THR A 1 124 ? 31.435 23.225 28.155 1.00 11.59 169 THR A C 1
ATOM 930 O O . THR A 1 124 ? 32.288 24.067 28.425 1.00 12.17 169 THR A O 1
ATOM 934 N N . VAL A 1 125 ? 30.651 22.660 29.053 1.00 12.41 170 VAL A N 1
ATOM 935 C CA . VAL A 1 125 ? 30.729 23.129 30.438 1.00 13.15 170 VAL A CA 1
ATOM 936 C C . VAL A 1 125 ? 32.055 22.828 31.096 1.00 12.61 170 VAL A C 1
ATOM 937 O O . VAL A 1 125 ? 32.494 23.638 31.919 1.00 13.64 170 VAL A O 1
ATOM 941 N N . ASP A 1 126 ? 32.695 21.706 30.746 1.00 13.47 171 ASP A N 1
ATOM 942 C CA . ASP A 1 126 ? 33.989 21.426 31.336 1.00 14.34 171 ASP A CA 1
ATOM 943 C C . ASP A 1 126 ? 35.175 21.813 30.479 1.00 14.94 171 ASP A C 1
ATOM 944 O O . ASP A 1 126 ? 36.296 21.967 30.974 1.00 16.33 171 ASP A O 1
ATOM 949 N N . GLY A 1 127 ? 34.974 21.968 29.165 1.00 14.41 172 GLY A N 1
ATOM 950 C CA . GLY A 1 127 ? 36.086 22.175 28.282 1.00 14.85 172 GLY A CA 1
ATOM 951 C C . GLY A 1 127 ? 36.836 20.893 28.015 1.00 16.87 172 GLY A C 1
ATOM 952 O O . GLY A 1 127 ? 36.411 19.816 28.409 1.00 18.18 172 GLY A O 1
ATOM 953 N N . PRO A 1 128 ? 37.979 20.987 27.343 1.00 18.43 173 PRO A N 1
ATOM 954 C CA . PRO A 1 128 ? 38.779 19.816 26.987 1.00 21.89 173 PRO A CA 1
ATOM 955 C C . PRO A 1 128 ? 39.399 19.161 28.218 1.00 25.00 173 PRO A C 1
ATOM 956 O O . PRO A 1 128 ? 39.867 19.902 29.036 1.00 26.80 173 PRO A O 1
ATOM 960 N N . ARG B 1 4 ? 9.262 -6.080 -6.055 1.00 37.73 49 ARG B N 1
ATOM 961 C CA . ARG B 1 4 ? 9.064 -4.615 -6.134 1.00 36.92 49 ARG B CA 1
ATOM 962 C C . ARG B 1 4 ? 10.453 -3.964 -6.013 1.00 34.32 49 ARG B C 1
ATOM 963 O O . ARG B 1 4 ? 11.214 -4.176 -5.096 1.00 35.92 49 ARG B O 1
ATOM 971 N N . SER B 1 5 ? 10.732 -3.204 -7.021 1.00 32.01 50 SER B N 1
ATOM 972 C CA . SER B 1 5 ? 11.815 -2.302 -7.145 1.00 28.17 50 SER B CA 1
ATOM 973 C C . SER B 1 5 ? 11.791 -1.180 -6.105 1.00 23.20 50 SER B C 1
ATOM 974 O O . SER B 1 5 ? 10.738 -0.787 -5.574 1.00 19.82 50 SER B O 1
ATOM 986 N N . VAL B 1 7 ? 12.046 1.945 -6.802 1.00 17.89 52 VAL B N 1
ATOM 987 C CA . VAL B 1 7 ? 11.228 3.103 -7.210 1.00 19.40 52 VAL B CA 1
ATOM 988 C C . VAL B 1 7 ? 9.765 2.840 -6.870 1.00 17.61 52 VAL B C 1
ATOM 989 O O . VAL B 1 7 ? 9.079 3.758 -6.504 1.00 18.85 52 VAL B O 1
ATOM 993 N N . GLU B 1 8 ? 9.305 1.589 -6.962 1.00 16.38 53 GLU B N 1
ATOM 994 C CA . GLU B 1 8 ? 7.906 1.324 -6.662 1.00 16.36 53 GLU B CA 1
ATOM 995 C C . GLU B 1 8 ? 7.693 1.382 -5.154 1.00 15.34 53 GLU B C 1
ATOM 996 O O . GLU B 1 8 ? 6.705 1.941 -4.695 1.00 15.82 53 GLU B O 1
ATOM 1002 N N . VAL B 1 9 ? 8.605 0.812 -4.361 1.00 14.82 54 VAL B N 1
ATOM 1003 C CA . VAL B 1 9 ? 8.418 0.786 -2.919 1.00 14.27 54 VAL B CA 1
ATOM 1004 C C . VAL B 1 9 ? 8.461 2.207 -2.351 1.00 14.21 54 VAL B C 1
ATOM 1005 O O . VAL B 1 9 ? 7.643 2.570 -1.472 1.00 14.82 54 VAL B O 1
ATOM 1009 N N . LEU B 1 10 ? 9.405 3.049 -2.772 1.00 13.37 55 LEU B N 1
ATOM 1010 C CA . LEU B 1 10 ? 9.491 4.390 -2.285 1.00 13.46 55 LEU B CA 1
ATOM 1011 C C . LEU B 1 10 ? 8.293 5.245 -2.631 1.00 14.90 55 LEU B C 1
ATOM 1012 O O . LEU B 1 10 ? 7.963 6.197 -1.945 1.00 15.46 55 LEU B O 1
ATOM 1017 N N . ALA B 1 11 ? 7.632 4.968 -3.763 1.00 13.80 56 ALA B N 1
ATOM 1018 C CA . ALA B 1 11 ? 6.470 5.729 -4.187 1.00 14.25 56 ALA B CA 1
ATOM 1019 C C . ALA B 1 11 ? 5.153 5.180 -3.604 1.00 14.63 56 ALA B C 1
ATOM 1020 O O . ALA B 1 11 ? 4.105 5.797 -3.802 1.00 16.58 56 ALA B O 1
ATOM 1022 N N . ASP B 1 12 ? 5.188 4.062 -2.885 1.00 14.53 57 ASP B N 1
ATOM 1023 C CA . ASP B 1 12 ? 3.962 3.454 -2.374 1.00 15.65 57 ASP B CA 1
ATOM 1024 C C . ASP B 1 12 ? 3.285 4.416 -1.405 1.00 14.99 57 ASP B C 1
ATOM 1025 O O . ASP B 1 12 ? 2.102 4.751 -1.564 1.00 15.92 57 ASP B O 1
ATOM 1030 N N . HIS B 1 13 ? 4.021 4.870 -0.376 1.00 13.77 58 HIS B N 1
ATOM 1031 C CA . HIS B 1 13 ? 3.518 5.842 0.571 1.00 13.91 58 HIS B CA 1
ATOM 1032 C C . HIS B 1 13 ? 4.594 6.896 0.651 1.00 14.13 58 HIS B C 1
ATOM 1033 O O . HIS B 1 13 ? 5.503 6.812 1.516 1.00 15.24 58 HIS B O 1
ATOM 1040 N N . PRO B 1 14 ? 4.603 7.866 -0.247 1.00 13.94 59 PRO B N 1
ATOM 1041 C CA . PRO B 1 14 ? 5.706 8.814 -0.356 1.00 15.29 59 PRO B CA 1
ATOM 1042 C C . PRO B 1 14 ? 6.068 9.468 0.971 1.00 16.16 59 PRO B C 1
ATOM 1043 O O . PRO B 1 14 ? 5.242 9.989 1.665 1.00 17.08 59 PRO B O 1
ATOM 1047 N N . GLY B 1 15 ? 7.361 9.384 1.279 1.00 16.00 60 GLY B N 1
ATOM 1048 C CA . GLY B 1 15 ? 7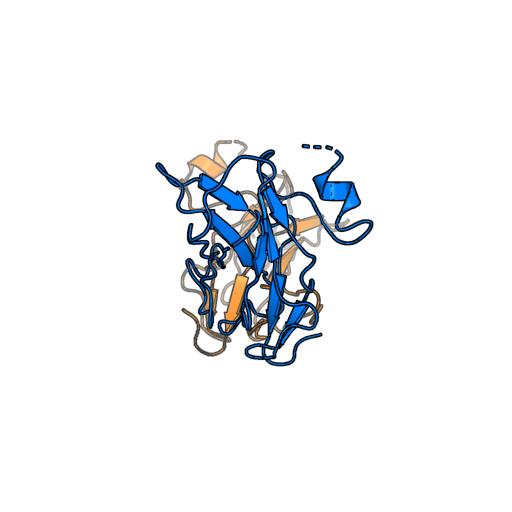.926 9.936 2.489 1.00 16.43 60 GLY B CA 1
ATOM 1049 C C . GLY B 1 15 ? 7.859 9.010 3.695 1.00 15.72 60 GLY B C 1
ATOM 1050 O O . GLY B 1 15 ? 8.508 9.319 4.704 1.00 18.65 60 GLY B O 1
ATOM 1051 N N . GLU B 1 16 ? 7.109 7.918 3.649 1.00 14.11 61 GLU B N 1
ATOM 1052 C CA . GLU B 1 16 ? 7.009 7.009 4.774 1.00 13.60 61 GLU B CA 1
ATOM 1053 C C . GLU B 1 16 ? 8.165 6.037 4.905 1.00 12.99 61 GLU B C 1
ATOM 1054 O O . GLU B 1 16 ? 8.457 5.556 6.015 1.00 14.39 61 GLU B O 1
ATOM 1060 N N . LEU B 1 17 ? 8.795 5.705 3.801 1.00 12.14 62 LEU B N 1
ATOM 1061 C CA . LEU B 1 17 ? 10.003 4.906 3.789 1.00 12.29 62 LEU B CA 1
ATOM 1062 C C . LEU B 1 17 ? 11.139 5.726 3.270 1.00 11.85 62 LEU B C 1
ATOM 1063 O O . LEU B 1 17 ? 10.970 6.520 2.324 1.00 14.03 62 LEU B O 1
ATOM 1068 N N . VAL B 1 18 ? 12.332 5.546 3.840 1.00 12.53 63 VAL B N 1
ATOM 1069 C CA . VAL B 1 18 ? 13.532 6.252 3.464 1.00 12.53 63 VAL B CA 1
ATOM 1070 C C . VAL B 1 18 ? 14.631 5.254 3.204 1.00 12.98 63 VAL B C 1
ATOM 1071 O O . VAL B 1 18 ? 14.656 4.133 3.692 1.00 13.07 63 VAL B O 1
ATOM 1075 N N . ARG B 1 19 ? 15.579 5.673 2.400 1.00 13.28 64 ARG B N 1
ATOM 1076 C CA . ARG B 1 19 ? 16.746 4.873 2.117 1.00 13.20 64 ARG B CA 1
ATOM 1077 C C . ARG B 1 19 ? 17.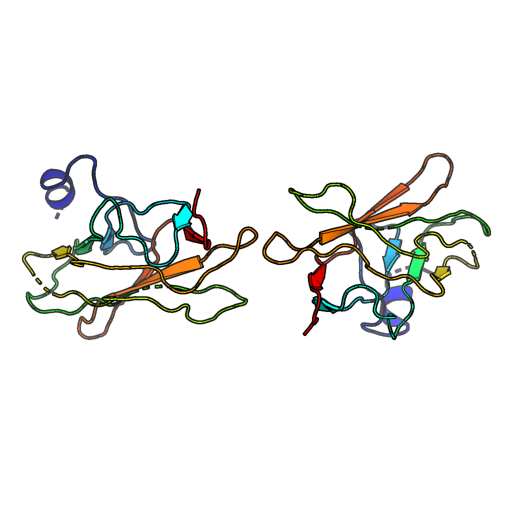616 4.710 3.352 1.00 13.40 64 ARG B C 1
ATOM 1078 O O . ARG B 1 19 ? 17.628 5.537 4.260 1.00 14.57 64 ARG B O 1
ATOM 1090 N N . THR B 1 20 ? 18.351 3.603 3.369 1.00 14.95 65 THR B N 1
ATOM 1091 C CA . THR B 1 20 ? 19.465 3.386 4.316 1.00 15.77 65 THR B CA 1
ATOM 1092 C C . THR B 1 20 ? 20.743 3.561 3.497 1.00 17.69 65 THR B C 1
ATOM 1093 O O . THR B 1 20 ? 20.739 4.019 2.372 1.00 20.05 65 THR B O 1
ATOM 1097 N N . ASP B 1 21 ? 21.868 3.185 4.042 1.00 17.84 66 ASP B N 1
ATOM 1098 C CA . ASP B 1 21 ? 23.113 3.167 3.256 1.00 19.37 66 ASP B CA 1
ATOM 1099 C C . ASP B 1 21 ? 23.324 1.835 2.528 1.00 19.79 66 ASP B C 1
ATOM 1100 O O . ASP B 1 21 ? 24.412 1.581 1.959 1.00 22.79 66 ASP B O 1
ATOM 1105 N N . SER B 1 22 ? 22.339 0.948 2.509 1.00 19.67 67 SER B N 1
ATOM 1106 C CA . SER B 1 22 ? 22.367 -0.254 1.704 1.00 19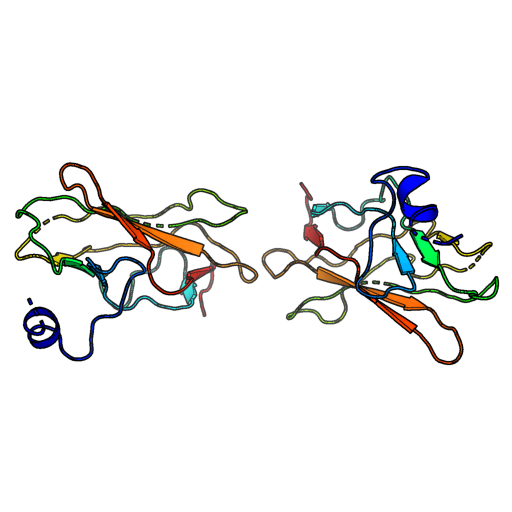.41 67 SER B CA 1
ATOM 1107 C C . SER B 1 22 ? 21.293 -0.192 0.641 1.00 21.01 67 SER B C 1
ATOM 1108 O O . SER B 1 22 ? 20.154 0.079 0.982 1.00 20.51 67 SER B O 1
ATOM 1111 N N . PRO B 1 23 ? 21.605 -0.487 -0.633 1.00 21.99 68 PRO B N 1
ATOM 1112 C CA . PRO B 1 23 ? 20.557 -0.577 -1.655 1.00 23.37 68 PRO B CA 1
ATOM 1113 C C . PRO B 1 23 ? 19.514 -1.666 -1.438 1.00 20.68 68 PRO B C 1
ATOM 1114 O O . PRO B 1 23 ? 18.494 -1.722 -2.154 1.00 22.81 68 PRO B O 1
ATOM 1118 N N . ASN B 1 24 ? 19.748 -2.558 -0.461 1.00 18.04 69 ASN B N 1
ATOM 1119 C CA . ASN B 1 24 ? 18.895 -3.644 -0.258 1.00 17.96 69 ASN B CA 1
ATOM 1120 C C . ASN B 1 24 ? 17.860 -3.431 0.867 1.00 15.99 69 ASN B C 1
ATOM 1121 O O . ASN B 1 24 ? 17.027 -4.289 1.058 1.00 16.67 69 ASN B O 1
ATOM 1126 N N . PHE B 1 25 ? 17.929 -2.311 1.584 1.00 15.43 70 PHE B N 1
ATOM 1127 C CA . PHE B 1 25 ? 17.030 -2.044 2.719 1.00 14.17 70 PHE B CA 1
ATOM 1128 C C . PHE B 1 25 ? 16.574 -0.640 2.753 1.00 13.45 70 PHE B C 1
ATOM 1129 O O . PHE B 1 25 ? 17.352 0.297 2.532 1.00 14.43 70 PHE B O 1
ATOM 1137 N N . LEU B 1 26 ? 15.293 -0.475 3.105 1.00 12.95 71 LEU B N 1
ATOM 1138 C CA . LEU B 1 26 ? 14.701 0.814 3.439 1.00 12.29 71 LEU B CA 1
ATOM 1139 C C . LEU B 1 26 ? 14.243 0.748 4.902 1.00 11.53 71 LEU B C 1
ATOM 1140 O O . LEU B 1 26 ? 14.174 -0.314 5.494 1.00 12.22 71 LEU B O 1
ATOM 1145 N N . SER B 1 27 ? 13.889 1.900 5.450 1.00 11.83 72 SER B N 1
ATOM 1146 C CA . SER B 1 27 ? 13.313 1.951 6.803 1.00 11.40 72 SER B CA 1
ATOM 1147 C C . SER B 1 27 ? 12.169 2.926 6.843 1.00 11.21 72 SER B C 1
ATOM 1148 O O . SER B 1 27 ? 12.011 3.789 6.000 1.00 11.76 72 SER B O 1
ATOM 1151 N N . SER B 1 28 ? 11.371 2.797 7.911 1.00 10.90 73 SER B N 1
ATOM 1152 C CA . SER B 1 28 ? 10.450 3.857 8.276 1.00 10.90 73 SER B CA 1
ATOM 1153 C C . SER B 1 28 ? 11.220 5.043 8.898 1.00 10.62 73 SER B C 1
ATOM 1154 O O . SER B 1 28 ? 12.435 5.018 8.996 1.00 12.04 73 SER B O 1
ATOM 1157 N N . VAL B 1 29 ? 10.496 6.079 9.266 1.00 11.58 74 VAL B N 1
ATOM 1158 C CA . VAL B 1 29 ? 11.051 7.317 9.759 1.00 11.76 74 VAL B CA 1
ATOM 1159 C C . VAL B 1 29 ? 10.926 7.379 11.261 1.00 10.81 74 VAL B C 1
ATOM 1160 O O . VAL B 1 29 ? 9.856 7.123 11.830 1.00 12.09 74 VAL B O 1
ATOM 1164 N N . LEU B 1 30 ? 12.035 7.750 11.891 1.00 10.92 75 LEU B N 1
ATOM 1165 C CA . LEU B 1 30 ? 12.116 7.956 13.327 1.00 11.02 75 LEU B CA 1
ATOM 1166 C C . LEU B 1 30 ? 12.135 9.437 13.658 1.00 10.86 75 LEU B C 1
ATOM 1167 O O . LEU B 1 30 ? 12.503 10.274 12.851 1.00 12.03 75 LEU B O 1
ATOM 1172 N N . PRO B 1 31 ? 11.774 9.804 14.887 1.00 12.17 76 PRO B N 1
ATOM 1173 C CA . PRO B 1 31 ? 12.051 11.162 15.367 1.00 12.21 76 PRO B CA 1
ATOM 1174 C C . PRO B 1 31 ? 13.535 11.456 15.282 1.00 12.24 76 PRO B C 1
ATOM 1175 O O . PRO B 1 31 ? 14.390 10.568 15.378 1.00 13.23 76 PRO B O 1
ATOM 1179 N N . THR B 1 32 ? 13.862 12.749 15.168 1.00 12.50 77 THR B N 1
ATOM 1180 C CA . THR B 1 32 ? 15.241 13.200 15.293 1.00 12.89 77 THR B CA 1
ATOM 1181 C C . THR B 1 32 ? 15.677 13.431 16.743 1.00 12.28 77 THR B C 1
ATOM 1182 O O . THR B 1 32 ? 16.863 13.434 17.035 1.00 13.08 77 THR B O 1
ATOM 1186 N N . HIS B 1 33 ? 14.727 13.673 17.618 1.00 11.81 78 HIS B N 1
ATOM 1187 C CA . HIS B 1 33 ? 14.984 13.871 19.036 1.00 11.91 78 HIS B CA 1
ATOM 1188 C C . HIS B 1 33 ? 13.810 13.237 19.755 1.00 11.51 78 HIS B C 1
ATOM 1189 O O . HIS B 1 33 ? 12.658 13.573 19.474 1.00 12.52 78 HIS B O 1
ATOM 1196 N N . TRP B 1 34 ? 14.052 12.336 20.696 1.00 11.27 79 TRP B N 1
ATOM 1197 C CA . TRP B 1 34 ? 12.989 11.674 21.389 1.00 11.31 79 TRP B CA 1
ATOM 1198 C C . TRP B 1 34 ? 13.320 11.540 22.880 1.00 11.02 79 TRP B C 1
ATOM 1199 O O . TRP B 1 34 ? 14.468 11.671 23.285 1.00 12.68 79 TRP B O 1
ATOM 1210 N N . ARG B 1 35 ? 12.320 11.268 23.682 1.00 11.84 80 ARG B N 1
ATOM 1211 C CA . ARG B 1 35 ? 12.459 11.108 25.099 1.00 12.03 80 ARG B CA 1
ATOM 1212 C C . ARG B 1 35 ? 12.843 9.667 25.446 1.00 11.05 80 ARG B C 1
ATOM 1213 O O . ARG B 1 35 ? 12.293 8.697 24.943 1.00 12.09 80 ARG B O 1
ATOM 1221 N N . SER B 1 36 ? 13.770 9.554 26.387 1.00 10.97 81 SER B N 1
ATOM 1222 C CA . SER B 1 36 ? 14.207 8.233 26.863 1.00 11.02 81 SER B CA 1
ATOM 1223 C C . SER B 1 36 ? 13.034 7.402 27.385 1.00 10.28 81 SER B C 1
ATOM 1224 O O . SER B 1 36 ? 12.237 7.916 28.204 1.00 11.41 81 SER B O 1
ATOM 1228 N N . ASN B 1 37 ? 12.987 6.157 26.936 1.00 10.63 82 ASN B N 1
ATOM 1229 C CA . ASN B 1 37 ? 11.996 5.209 27.354 1.00 10.82 82 ASN B CA 1
ATOM 1230 C C . ASN B 1 37 ? 10.595 5.492 26.912 1.00 11.64 82 ASN B C 1
ATOM 1231 O O . ASN B 1 37 ? 9.684 4.793 27.340 1.00 14.25 82 ASN B O 1
ATOM 1236 N N . LYS B 1 38 ? 10.390 6.445 26.029 1.00 11.87 83 LYS B N 1
ATOM 1237 C CA . LYS B 1 38 ? 9.077 6.782 25.539 1.00 12.72 83 LYS B CA 1
ATOM 1238 C C . LYS B 1 38 ? 8.725 5.965 24.292 1.00 12.41 83 LYS B C 1
ATOM 1239 O O . LYS B 1 38 ? 9.559 5.755 23.395 1.00 12.39 83 LYS B O 1
ATOM 1245 N N . THR B 1 39 ? 7.495 5.467 24.235 1.00 12.87 84 THR B N 1
ATOM 1246 C CA . THR B 1 39 ? 7.030 4.702 23.099 1.00 13.82 84 THR B CA 1
ATOM 1247 C C . THR B 1 39 ? 7.141 5.529 21.803 1.00 12.19 84 THR B C 1
ATOM 1248 O O . THR B 1 39 ? 6.898 6.738 21.788 1.00 14.35 84 THR B O 1
ATOM 1252 N N . LEU B 1 40 ? 7.479 4.856 20.721 1.00 12.09 85 LEU B N 1
ATOM 1253 C CA . LEU B 1 40 ? 7.496 5.460 19.398 1.00 13.29 85 LEU B CA 1
ATOM 1254 C C . LEU B 1 40 ? 6.086 5.380 18.810 1.00 14.95 85 LEU B C 1
ATOM 1255 O O . LEU B 1 40 ? 5.531 4.280 18.721 1.00 18.05 85 LEU B O 1
ATOM 1260 N N . PRO B 1 41 ? 5.509 6.476 18.353 1.00 13.89 86 PRO B N 1
ATOM 1261 C CA . PRO B 1 41 ? 4.151 6.406 17.814 1.00 15.25 86 PRO B CA 1
ATOM 1262 C C . PRO B 1 41 ? 3.998 5.626 16.514 1.00 16.12 86 PRO B C 1
ATOM 1263 O O . PRO B 1 41 ? 2.938 5.073 16.301 1.00 18.56 86 PRO B O 1
ATOM 1267 N N . ILE B 1 42 ? 5.007 5.633 15.663 1.00 15.95 87 ILE B N 1
ATOM 1268 C CA . ILE B 1 42 ? 5.040 4.920 14.396 1.00 16.94 87 ILE B CA 1
ATOM 1269 C C . ILE B 1 42 ? 6.088 3.859 14.558 1.00 15.27 87 ILE B C 1
ATOM 1270 O O . ILE B 1 42 ? 7.336 4.162 14.671 1.00 15.04 87 ILE B O 1
ATOM 1275 N N . ALA B 1 43 ? 5.644 2.606 14.619 1.00 14.68 88 ALA B N 1
ATOM 1276 C CA . ALA B 1 43 ? 6.542 1.486 14.864 1.00 14.93 88 ALA B CA 1
ATOM 1277 C C . ALA B 1 43 ? 7.655 1.433 13.860 1.00 13.36 88 ALA B C 1
ATOM 1278 O O . ALA B 1 43 ? 7.474 1.635 12.652 1.00 14.55 88 ALA B O 1
ATOM 1280 N N . PHE B 1 44 ? 8.842 1.147 14.326 1.00 12.43 89 PHE B N 1
ATOM 1281 C CA . PHE B 1 44 ? 9.966 1.119 13.423 1.00 12.09 89 PHE B CA 1
ATOM 1282 C C . PHE B 1 44 ? 9.895 -0.131 12.537 1.00 12.08 89 PHE B C 1
ATOM 1283 O O . PHE B 1 44 ? 9.555 -1.217 12.976 1.00 12.83 89 PHE B O 1
ATOM 1291 N N . LYS B 1 45 ? 10.206 0.057 11.259 1.00 12.08 90 LYS B N 1
ATOM 1292 C CA . LYS B 1 45 ? 10.176 -0.969 10.250 1.00 12.21 90 LYS B CA 1
ATOM 1293 C C . LYS B 1 45 ? 11.431 -0.966 9.411 1.00 12.58 90 LYS B C 1
ATOM 1294 O O . LYS B 1 45 ? 11.924 0.094 9.013 1.00 13.04 90 LYS B O 1
ATOM 1300 N N . VAL B 1 46 ? 11.931 -2.159 9.138 1.00 11.96 91 VAL B N 1
ATOM 1301 C CA . VAL B 1 46 ? 13.000 -2.388 8.167 1.00 12.54 91 VAL B CA 1
ATOM 1302 C C . VAL B 1 46 ? 12.409 -3.185 7.005 1.00 12.90 91 VAL B C 1
ATOM 1303 O O . VAL B 1 46 ? 11.767 -4.209 7.212 1.00 14.03 91 VAL B O 1
ATOM 1307 N N . VAL B 1 47 ? 12.583 -2.670 5.797 1.00 12.49 92 VAL B N 1
ATOM 1308 C CA . VAL B 1 47 ? 11.964 -3.239 4.593 1.00 13.91 92 VAL B CA 1
ATOM 1309 C C . VAL B 1 47 ? 13.066 -3.751 3.665 1.00 14.20 92 VAL B C 1
ATOM 1310 O O . VAL B 1 47 ? 13.958 -3.030 3.288 1.00 15.17 92 VAL B O 1
ATOM 1314 N N . ALA B 1 48 ? 12.982 -5.036 3.316 1.00 15.29 93 ALA B N 1
ATOM 1315 C CA . ALA B 1 48 ? 13.947 -5.673 2.405 1.00 16.11 93 ALA B CA 1
ATOM 1316 C C . ALA B 1 48 ? 13.490 -5.524 0.972 1.00 16.91 93 ALA B C 1
ATOM 1317 O O . ALA B 1 48 ? 12.325 -5.735 0.671 1.00 18.43 93 ALA B O 1
ATOM 1319 N N . LEU B 1 49 ? 14.428 -5.173 0.124 1.00 17.56 94 LEU B N 1
ATOM 1320 C CA . LEU B 1 49 ? 14.174 -5.146 -1.326 1.00 19.25 94 LEU B CA 1
ATOM 1321 C C . LEU B 1 49 ? 14.733 -6.344 -2.049 1.00 21.00 94 LEU B C 1
ATOM 1322 O O . LEU B 1 49 ? 14.416 -6.534 -3.212 1.00 25.30 94 LEU B O 1
ATOM 1327 N N . GLY B 1 50 ? 15.574 -7.143 -1.434 1.00 21.93 95 GLY B N 1
ATOM 1328 C CA . GLY B 1 50 ? 16.034 -8.413 -1.990 1.00 25.61 95 GLY B CA 1
ATOM 1329 C C . GLY B 1 50 ? 15.140 -9.448 -1.326 1.00 28.26 95 GLY B C 1
ATOM 1330 O O . GLY B 1 50 ? 14.133 -9.159 -0.627 1.00 33.29 95 GLY B O 1
ATOM 1331 N N . ASP B 1 51 ? 15.485 -10.680 -1.475 1.00 31.82 96 ASP B N 1
ATOM 1332 C CA . ASP B 1 51 ? 14.615 -11.707 -0.986 1.00 31.71 96 ASP B CA 1
ATOM 1333 C C . ASP B 1 51 ? 15.261 -12.049 0.333 1.00 30.35 96 ASP B C 1
ATOM 1334 O O . ASP B 1 51 ? 16.375 -12.563 0.378 1.00 32.83 96 ASP B O 1
ATOM 1339 N N . VAL B 1 52 ? 14.583 -11.720 1.428 1.00 27.08 97 VAL B N 1
ATOM 1340 C CA . VAL B 1 52 ? 15.015 -12.156 2.737 1.00 24.13 97 VAL B CA 1
ATOM 1341 C C . VAL B 1 52 ? 13.956 -13.109 3.222 1.00 24.32 97 VAL B C 1
ATOM 1342 O O . VAL B 1 52 ? 12.788 -12.784 3.216 1.00 25.85 97 VAL B O 1
ATOM 1346 N N . PRO B 1 53 ? 14.325 -14.307 3.629 1.00 24.82 98 PRO B N 1
ATOM 1347 C CA . PRO B 1 53 ? 13.297 -15.252 4.071 1.00 25.15 98 PRO B CA 1
ATOM 1348 C C . PRO B 1 53 ? 12.465 -14.837 5.302 1.00 24.75 98 PRO B C 1
ATOM 1349 O O . PRO B 1 53 ? 12.961 -14.251 6.263 1.00 24.57 98 PRO B O 1
ATOM 1353 N N . ASP B 1 54 ? 11.168 -15.143 5.305 1.00 23.84 99 ASP B N 1
ATOM 1354 C CA . ASP B 1 54 ? 10.300 -15.002 6.461 1.00 24.34 99 ASP B CA 1
ATOM 1355 C C . ASP B 1 54 ? 10.973 -15.643 7.651 1.00 24.22 99 ASP B C 1
ATOM 1356 O O . ASP B 1 54 ? 11.580 -16.729 7.570 1.00 25.36 99 ASP B O 1
ATOM 1361 N N . GLY B 1 55 ? 10.869 -14.953 8.796 1.00 22.67 100 GLY B N 1
ATOM 1362 C CA . GLY B 1 55 ? 11.427 -15.399 10.029 1.00 21.68 100 GLY B CA 1
ATOM 1363 C C . GLY B 1 55 ? 12.856 -14.943 10.281 1.00 21.41 100 GLY B C 1
ATOM 1364 O O . GLY B 1 55 ? 13.355 -15.136 11.365 1.00 22.30 100 GLY B O 1
ATOM 1365 N N . THR B 1 56 ? 13.501 -14.346 9.293 1.00 20.68 101 THR B N 1
ATOM 1366 C CA . THR B 1 56 ? 14.858 -13.854 9.459 1.00 19.74 101 THR B CA 1
ATOM 1367 C C . THR B 1 56 ? 14.768 -12.767 10.532 1.00 19.50 101 THR B C 1
ATOM 1368 O O . THR B 1 56 ? 13.940 -11.872 10.467 1.00 19.31 101 THR B O 1
ATOM 1372 N N . LEU B 1 57 ? 15.636 -12.868 11.496 1.00 18.73 102 LEU B N 1
ATOM 1373 C CA . LEU B 1 57 ? 15.670 -11.870 12.546 1.00 17.97 102 LEU B CA 1
ATOM 1374 C C . LEU B 1 57 ? 16.448 -10.638 12.159 1.00 16.67 102 LEU B C 1
ATOM 1375 O O . LEU B 1 57 ? 17.394 -10.643 11.342 1.00 17.14 102 LEU B O 1
ATOM 1380 N N . VAL B 1 58 ? 16.046 -9.544 12.776 1.00 14.70 103 VAL B N 1
ATOM 1381 C CA . VAL B 1 58 ? 16.619 -8.237 12.531 1.00 13.24 103 VAL B CA 1
ATOM 1382 C C . VAL B 1 58 ? 16.785 -7.551 13.869 1.00 13.25 103 VAL B C 1
ATOM 1383 O O . VAL B 1 58 ? 15.871 -7.541 14.677 1.00 14.58 103 VAL B O 1
ATOM 1387 N N . THR B 1 59 ? 17.957 -7.005 14.088 1.00 13.22 104 THR B N 1
ATOM 1388 C CA . THR B 1 59 ? 18.198 -6.249 15.332 1.00 13.83 104 THR B CA 1
ATOM 1389 C C . THR B 1 59 ? 18.589 -4.822 14.988 1.00 13.81 104 THR B C 1
ATOM 1390 O O . THR B 1 59 ? 19.056 -4.502 13.903 1.00 16.88 104 THR B O 1
ATOM 1394 N N . VAL B 1 60 ? 18.374 -3.931 15.928 1.00 12.39 105 VAL B N 1
ATOM 1395 C CA . VAL B 1 60 ? 18.933 -2.596 15.865 1.00 12.73 105 VAL B CA 1
ATOM 1396 C C . VAL B 1 60 ? 19.838 -2.375 17.079 1.00 12.22 105 VAL B C 1
ATOM 1397 O O . VAL B 1 60 ? 19.577 -2.903 18.137 1.00 13.28 105 VAL B O 1
ATOM 1412 N N . ALA B 1 62 ? 22.138 1.056 18.902 1.00 12.90 107 ALA B N 1
ATOM 1413 C CA . ALA B 1 62 ? 22.342 2.460 18.967 1.00 13.17 107 ALA B CA 1
ATOM 1414 C C . ALA B 1 62 ? 23.636 2.779 19.692 1.00 13.60 107 ALA B C 1
ATOM 1415 O O . ALA B 1 62 ? 23.942 2.114 20.682 1.00 15.47 107 ALA B O 1
ATOM 1417 N N . GLY B 1 63 ? 24.360 3.759 19.212 1.00 13.24 108 GLY B N 1
ATOM 1418 C CA . GLY B 1 63 ? 25.555 4.205 19.922 1.00 14.49 108 GLY B CA 1
ATOM 1419 C C . GLY B 1 63 ? 26.123 5.411 19.283 1.00 15.33 108 GLY B C 1
ATOM 1420 O O . GLY B 1 63 ? 25.740 5.875 18.236 1.00 15.98 108 GLY B O 1
ATOM 1421 N N . ASN B 1 64 ? 27.130 5.960 19.990 1.00 17.15 109 ASN B N 1
ATOM 1422 C CA . ASN B 1 64 ? 27.911 7.121 19.558 1.00 17.28 109 ASN B CA 1
ATOM 1423 C C . ASN B 1 64 ? 29.356 6.858 19.924 1.00 18.58 109 ASN B C 1
ATOM 1424 O O . ASN B 1 64 ? 29.757 5.718 20.255 1.00 21.79 109 ASN B O 1
ATOM 1429 N N . ASP B 1 65 ? 30.162 7.933 19.901 1.00 20.10 110 ASP B N 1
ATOM 1430 C CA . ASP B 1 65 ? 31.592 7.864 20.206 1.00 22.42 110 ASP B CA 1
ATOM 1431 C C . ASP B 1 65 ? 31.921 7.663 21.668 1.00 21.41 110 ASP B C 1
ATOM 1432 O O . ASP B 1 65 ? 33.105 7.343 21.973 1.00 26.07 110 ASP B O 1
ATOM 1437 N N . GLU B 1 66 ? 31.005 7.903 22.585 1.00 21.10 111 GLU B N 1
ATOM 1438 C CA . GLU B 1 66 ? 31.091 7.769 24.058 1.00 22.14 111 GLU B CA 1
ATOM 1439 C C . GLU B 1 66 ? 30.471 6.577 24.610 1.00 21.85 111 GLU B C 1
ATOM 1440 O O . GLU B 1 66 ? 30.764 6.155 25.707 1.00 24.93 111 GLU B O 1
ATOM 1446 N N . ASN B 1 67 ? 29.550 5.994 23.828 1.00 19.78 112 ASN B N 1
ATOM 1447 C CA . ASN B 1 67 ? 28.781 4.925 24.297 1.00 19.07 112 ASN B CA 1
ATOM 1448 C C . ASN B 1 67 ? 28.552 4.105 23.079 1.00 16.79 112 ASN B C 1
ATOM 1449 O O . ASN B 1 67 ? 27.653 4.365 22.266 1.00 16.12 112 ASN B O 1
ATOM 1454 N N . TYR B 1 68 ? 29.359 3.086 22.925 1.00 16.97 113 TYR B N 1
ATOM 1455 C CA . TYR B 1 68 ? 29.245 2.222 21.801 1.00 17.93 113 TYR B CA 1
ATOM 1456 C C . TYR B 1 68 ? 27.947 1.465 21.728 1.00 18.70 113 TYR B C 1
ATOM 1457 O O . TYR B 1 68 ? 27.566 1.153 20.659 1.00 21.06 113 TYR B O 1
ATOM 1466 N N . SER B 1 69 ? 27.339 1.178 22.855 1.00 19.14 114 SER B N 1
ATOM 1467 C CA . SER B 1 69 ? 26.118 0.447 22.943 1.00 20.62 114 SER B CA 1
ATOM 1468 C C . SER B 1 69 ? 25.158 0.985 23.905 1.00 19.29 114 SER B C 1
ATOM 1469 O O . SER B 1 69 ? 25.203 0.609 25.061 1.00 25.23 114 SER B O 1
ATOM 1474 N N . ALA B 1 70 ? 24.246 1.865 23.443 1.00 14.68 115 ALA B N 1
ATOM 1475 C CA . ALA B 1 70 ? 23.279 2.497 24.285 1.00 14.65 115 ALA B CA 1
ATOM 1476 C C . ALA B 1 70 ? 22.085 1.566 24.478 1.00 14.13 115 ALA B C 1
ATOM 1477 O O . ALA B 1 70 ? 21.677 0.871 23.550 1.00 15.75 115 ALA B O 1
ATOM 1479 N N . GLU B 1 71 ? 21.479 1.557 25.673 1.00 13.39 116 GLU B N 1
ATOM 1480 C CA . GLU B 1 71 ? 20.426 0.624 25.961 1.00 13.09 116 GLU B CA 1
ATOM 1481 C C . GLU B 1 71 ? 19.186 0.897 25.105 1.00 12.07 116 GLU B C 1
ATOM 1482 O O . GLU B 1 71 ? 18.716 2.030 25.003 1.00 12.22 116 GLU B O 1
ATOM 1488 N N . LEU B 1 72 ? 18.643 -0.181 24.551 1.00 12.34 117 LEU B N 1
ATOM 1489 C CA . LEU B 1 72 ? 17.371 -0.177 23.840 1.00 12.74 117 LEU B CA 1
ATOM 1490 C C . LEU B 1 72 ? 16.434 -1.148 24.513 1.00 13.17 117 LEU B C 1
ATOM 1491 O O . LEU B 1 72 ? 16.863 -2.029 25.311 1.00 16.05 117 LEU B O 1
ATOM 1496 N N . ARG B 1 73 ? 15.162 -1.070 24.228 1.00 11.53 118 ARG B N 1
ATOM 1497 C CA . ARG B 1 73 ? 14.182 -2.058 24.619 1.00 12.00 118 ARG B CA 1
ATOM 1498 C C . ARG B 1 73 ? 13.527 -2.600 23.367 1.00 11.48 118 ARG B C 1
ATOM 1499 O O . ARG B 1 73 ? 13.194 -1.826 22.480 1.00 11.88 118 ARG B O 1
ATOM 1507 N N . ASN B 1 74 ? 13.339 -3.913 23.326 1.00 12.33 119 ASN B N 1
ATOM 1508 C CA . ASN B 1 74 ? 12.584 -4.575 22.243 1.00 12.41 119 ASN B CA 1
ATOM 1509 C C . ASN B 1 74 ? 13.236 -4.310 20.879 1.00 11.99 119 ASN B C 1
ATOM 1510 O O . ASN B 1 74 ? 12.578 -3.884 19.939 1.00 13.98 119 ASN B O 1
ATOM 1515 N N . ALA B 1 75 ? 14.518 -4.557 20.813 1.00 12.62 120 ALA B N 1
ATOM 1516 C CA . ALA B 1 75 ? 15.350 -4.235 19.653 1.00 12.88 120 ALA B CA 1
ATOM 1517 C C . ALA B 1 75 ? 15.554 -5.371 18.671 1.00 13.82 120 ALA B C 1
ATOM 1518 O O . ALA B 1 75 ? 16.459 -5.339 17.878 1.00 14.96 120 ALA B O 1
ATOM 1520 N N . THR B 1 76 ? 14.684 -6.348 18.701 1.00 14.03 121 THR B N 1
ATOM 1521 C CA . THR B 1 76 ? 14.679 -7.418 17.710 1.00 15.41 121 THR B CA 1
ATOM 1522 C C . THR B 1 76 ? 13.295 -7.578 17.083 1.00 15.00 121 THR B C 1
ATOM 1523 O O . THR B 1 76 ? 12.294 -7.455 17.751 1.00 17.68 121 THR B O 1
ATOM 1527 N N . ALA B 1 77 ? 13.279 -7.886 15.800 1.00 14.58 122 ALA B N 1
ATOM 1528 C CA . ALA B 1 77 ? 12.054 -8.144 15.051 1.00 15.02 122 ALA B CA 1
ATOM 1529 C C . ALA B 1 77 ? 12.305 -9.275 14.095 1.00 15.12 122 ALA B C 1
ATOM 1530 O O . ALA B 1 77 ? 13.403 -9.694 13.899 1.00 17.80 122 ALA B O 1
ATOM 1532 N N . ALA B 1 78 ? 11.250 -9.741 13.465 1.00 17.63 123 ALA B N 1
ATOM 1533 C CA . ALA B 1 78 ? 11.338 -10.844 12.493 1.00 17.75 123 ALA B CA 1
ATOM 1534 C C . ALA B 1 78 ? 10.734 -10.402 11.192 1.00 17.74 123 ALA B C 1
ATOM 1535 O O . ALA B 1 78 ? 9.695 -9.764 11.134 1.00 19.72 123 ALA B O 1
ATOM 1545 N N . LYS B 1 80 ? 8.672 -10.602 7.903 1.00 19.05 125 LYS B N 1
ATOM 1546 C CA . LYS B 1 80 ? 7.471 -11.241 7.371 1.00 21.57 125 LYS B CA 1
ATOM 1547 C C . LYS B 1 80 ? 7.091 -10.473 6.135 1.00 20.84 125 LYS B C 1
ATOM 1548 O O . LYS B 1 80 ? 6.848 -9.251 6.142 1.00 22.37 125 LYS B O 1
ATOM 1554 N N . ASN B 1 81 ? 6.987 -11.213 5.012 1.00 22.88 126 ASN B N 1
ATOM 1555 C CA . ASN B 1 81 ? 6.687 -10.599 3.764 1.00 24.31 126 ASN B CA 1
ATOM 1556 C C . ASN B 1 81 ? 7.585 -9.362 3.512 1.00 20.70 126 ASN B C 1
ATOM 1557 O O . ASN B 1 81 ? 7.123 -8.325 3.076 1.00 22.67 126 ASN B O 1
ATOM 1562 N N . GLN B 1 82 ? 8.878 -9.523 3.782 1.00 20.95 127 GLN B N 1
ATOM 1563 C CA . GLN B 1 82 ? 9.896 -8.522 3.478 1.00 19.41 127 GLN B CA 1
ATOM 1564 C C . GLN B 1 82 ? 9.870 -7.274 4.360 1.00 18.29 127 GLN B C 1
ATOM 1565 O O . GLN B 1 82 ? 10.569 -6.346 4.074 1.00 18.52 127 GLN B O 1
ATOM 1571 N N . VAL B 1 83 ? 9.103 -7.300 5.427 1.00 17.09 128 VAL B N 1
ATOM 1572 C CA . VAL B 1 83 ? 9.109 -6.223 6.408 1.00 16.48 128 VAL B CA 1
ATOM 1573 C C . VAL B 1 83 ? 9.318 -6.782 7.797 1.00 15.61 128 VAL B C 1
ATOM 1574 O O . VAL B 1 83 ? 8.700 -7.740 8.194 1.00 17.38 128 VAL B O 1
ATOM 1578 N N . ALA B 1 84 ? 10.220 -6.152 8.555 1.00 14.09 129 ALA B N 1
ATOM 1579 C CA . ALA B 1 84 ? 10.444 -6.472 9.953 1.00 14.45 129 ALA B CA 1
ATOM 1580 C C . ALA B 1 84 ? 9.941 -5.276 10.755 1.00 13.63 129 ALA B C 1
ATOM 1581 O O . ALA B 1 84 ? 10.563 -4.222 10.755 1.00 14.86 129 ALA B O 1
ATOM 1583 N N . ARG B 1 85 ? 8.811 -5.476 11.412 1.00 14.30 130 ARG B N 1
ATOM 1584 C CA . ARG B 1 85 ? 8.149 -4.480 12.209 1.00 14.23 130 ARG B CA 1
ATOM 1585 C C . ARG B 1 85 ? 8.506 -4.680 13.664 1.00 14.22 130 ARG B C 1
ATOM 1586 O O . ARG B 1 85 ? 8.236 -5.732 14.232 1.00 15.53 130 ARG B O 1
ATOM 1594 N N . PHE B 1 86 ? 9.095 -3.668 14.275 1.00 13.05 131 PHE B N 1
ATOM 1595 C CA . PHE B 1 86 ? 9.430 -3.688 15.687 1.00 13.11 131 PHE B CA 1
ATOM 1596 C C . PHE B 1 86 ? 8.179 -3.254 16.436 1.00 13.57 131 PHE B C 1
ATOM 1597 O O . PHE B 1 86 ? 7.691 -2.149 16.293 1.00 15.39 131 PHE B O 1
ATOM 1605 N N . ASN B 1 87 ? 7.609 -4.133 17.227 1.00 15.80 132 ASN B N 1
ATOM 1606 C CA . ASN B 1 87 ? 6.360 -3.790 17.917 1.00 17.03 132 ASN B CA 1
ATOM 1607 C C . ASN B 1 87 ? 6.442 -2.674 18.960 1.00 16.32 132 ASN B C 1
ATOM 1608 O O . ASN B 1 87 ? 5.476 -1.994 19.207 1.00 17.94 132 ASN B O 1
ATOM 1613 N N . ASP B 1 88 ? 7.598 -2.523 19.589 1.00 14.57 133 ASP B N 1
ATOM 1614 C CA . ASP B 1 88 ? 7.720 -1.559 20.679 1.00 14.20 133 ASP B CA 1
ATOM 1615 C C . ASP B 1 88 ? 9.175 -1.197 20.928 1.00 12.42 133 ASP B C 1
ATOM 1616 O O . ASP B 1 88 ? 9.628 -1.219 22.093 1.00 13.82 133 ASP B O 1
ATOM 1621 N N . LEU B 1 89 ? 9.913 -0.840 19.919 1.00 11.55 134 LEU B N 1
ATOM 1622 C CA . LEU B 1 89 ? 11.285 -0.373 20.098 1.00 11.36 134 LEU B CA 1
ATOM 1623 C C . LEU B 1 89 ? 11.275 0.894 20.942 1.00 11.33 134 LEU B C 1
ATOM 1624 O O . LEU B 1 89 ? 10.503 1.822 20.670 1.00 11.98 134 LEU B O 1
ATOM 1629 N N . ARG B 1 90 ? 12.138 0.950 21.953 1.00 10.92 135 ARG B N 1
ATOM 1630 C CA . ARG B 1 90 ? 12.334 2.165 22.724 1.00 11.34 135 ARG B CA 1
ATOM 1631 C C . ARG B 1 90 ? 13.802 2.408 22.918 1.00 10.64 135 ARG B C 1
ATOM 1632 O O . ARG B 1 90 ? 14.604 1.509 23.027 1.00 12.10 135 ARG B O 1
ATOM 1640 N N . PHE B 1 91 ? 14.134 3.695 22.957 1.00 11.09 136 PHE B N 1
ATOM 1641 C CA . PHE B 1 91 ? 15.498 4.174 23.195 1.00 11.34 136 PHE B CA 1
ATOM 1642 C C . PHE B 1 91 ? 15.597 4.520 24.669 1.00 11.31 136 PHE B C 1
ATOM 1643 O O . PHE B 1 91 ? 14.970 5.474 25.118 1.00 14.08 136 PHE B O 1
ATOM 1651 N N . VAL B 1 92 ? 16.361 3.737 25.403 1.00 11.76 137 VAL B N 1
ATOM 1652 C CA . VAL B 1 92 ? 16.452 3.921 26.849 1.00 12.71 137 VAL B CA 1
ATOM 1653 C C . VAL B 1 92 ? 17.676 4.755 27.204 1.00 12.67 137 VAL B C 1
ATOM 1654 O O . VAL B 1 92 ? 17.583 5.738 27.915 1.00 14.28 137 VAL B O 1
ATOM 1658 N N . GLY B 1 93 ? 18.836 4.357 26.730 1.00 13.20 138 GLY B N 1
ATOM 1659 C CA . GLY B 1 93 ? 20.032 5.140 26.948 1.00 12.71 138 GLY B CA 1
ATOM 1660 C C . GLY B 1 93 ? 19.941 6.496 26.329 1.00 12.39 138 GLY B C 1
ATOM 1661 O O . GLY B 1 93 ? 19.325 6.671 25.268 1.00 13.13 138 GLY B O 1
ATOM 1662 N N . ARG B 1 94 ? 20.558 7.492 26.949 1.00 12.64 139 ARG B N 1
ATOM 1663 C CA . ARG B 1 94 ? 20.475 8.875 26.556 1.00 12.05 139 ARG B CA 1
ATOM 1664 C C . ARG B 1 94 ? 21.766 9.325 25.935 1.00 12.22 139 ARG B C 1
ATOM 1665 O O . ARG B 1 94 ? 22.849 9.010 26.380 1.00 13.78 139 ARG B O 1
ATOM 1673 N N . SER B 1 95 ? 21.654 10.090 24.865 1.00 12.35 140 SER B N 1
ATOM 1674 C CA . SER B 1 95 ? 22.827 10.715 24.249 1.00 13.16 140 SER B CA 1
ATOM 1675 C C . SER B 1 95 ? 23.182 12.016 24.966 1.00 13.93 140 SER B C 1
ATOM 1676 O O . SER B 1 95 ? 24.361 12.439 24.963 1.00 15.38 140 SER B O 1
ATOM 1679 N N . GLY B 1 96 ? 22.195 12.677 25.554 1.00 14.88 141 GLY B N 1
ATOM 1680 C CA . GLY B 1 96 ? 22.443 13.797 26.404 1.00 16.38 141 GLY B CA 1
ATOM 1681 C C . GLY B 1 96 ? 23.055 14.913 25.643 1.00 17.71 141 GLY B C 1
ATOM 1682 O O . GLY B 1 96 ? 22.531 15.335 24.623 1.00 19.05 141 GLY B O 1
ATOM 1683 N N . ARG B 1 97 ? 24.190 15.431 26.171 1.00 17.99 142 ARG B N 1
ATOM 1684 C CA . ARG B 1 97 ? 24.964 16.527 25.573 1.00 18.39 142 ARG B CA 1
ATOM 1685 C C . ARG B 1 97 ? 26.051 16.007 24.655 1.00 18.62 142 ARG B C 1
ATOM 1686 O O . ARG B 1 97 ? 26.860 16.787 24.171 1.00 21.31 142 ARG B O 1
ATOM 1694 N N . GLY B 1 98 ? 26.108 14.732 24.413 1.00 17.39 143 GLY B N 1
ATOM 1695 C CA . GLY B 1 98 ? 27.027 14.147 23.506 1.00 17.53 143 GLY B CA 1
ATOM 1696 C C . GLY B 1 98 ? 26.466 14.040 22.118 1.00 15.16 143 GLY B C 1
ATOM 1697 O O . GLY B 1 98 ? 25.363 14.520 21.809 1.00 14.82 143 GLY B O 1
ATOM 1698 N N . LYS B 1 99 ? 27.217 13.397 21.268 1.00 15.49 144 LYS B N 1
ATOM 1699 C CA . LYS B 1 99 ? 26.781 13.141 19.947 1.00 16.41 144 LYS B CA 1
ATOM 1700 C C . LYS B 1 99 ? 25.483 12.342 19.925 1.00 15.07 144 LYS B C 1
ATOM 1701 O O . LYS B 1 99 ? 25.276 11.444 20.716 1.00 15.28 144 LYS B O 1
ATOM 1707 N N . SER B 1 100 ? 24.622 12.686 18.995 1.00 15.31 145 SER B N 1
ATOM 1708 C CA . SER B 1 100 ? 23.444 11.887 18.773 1.00 15.01 145 SER B CA 1
ATOM 1709 C C . SER B 1 100 ? 23.820 10.472 18.340 1.00 13.49 145 SER B C 1
ATOM 1710 O O . SER B 1 100 ? 24.900 10.238 17.845 1.00 17.07 145 SER B O 1
ATOM 1713 N N . PHE B 1 101 ? 22.915 9.535 18.525 1.00 12.33 146 PHE B N 1
ATOM 1714 C CA . PHE B 1 101 ? 23.214 8.132 18.257 1.00 11.87 146 PHE B CA 1
ATOM 1715 C C . PHE B 1 101 ? 23.022 7.790 16.781 1.00 12.36 146 PHE B C 1
ATOM 1716 O O . PHE B 1 101 ? 22.119 8.262 16.119 1.00 14.36 146 PHE B O 1
ATOM 1724 N N . THR B 1 102 ? 23.891 6.936 16.317 1.00 12.41 147 THR B N 1
ATOM 1725 C CA . THR B 1 102 ? 23.723 6.198 15.055 1.00 12.99 147 THR B CA 1
ATOM 1726 C C . THR B 1 102 ? 22.986 4.921 15.326 1.00 13.26 147 THR B C 1
ATOM 1727 O O . THR B 1 102 ? 23.313 4.220 16.293 1.00 14.67 147 THR B O 1
ATOM 1731 N N . LEU B 1 103 ? 21.989 4.593 14.512 1.00 12.92 148 LEU B N 1
ATOM 1732 C CA . LEU B 1 103 ? 21.220 3.373 14.621 1.00 12.79 148 LEU B CA 1
ATOM 1733 C C . LEU B 1 103 ? 21.648 2.437 13.483 1.00 12.55 148 LEU B C 1
ATOM 1734 O O . LEU B 1 103 ? 21.511 2.782 12.316 1.00 14.88 148 LEU B O 1
ATOM 1739 N N . THR B 1 104 ? 22.154 1.279 13.863 1.00 12.35 149 THR B N 1
ATOM 1740 C CA . THR B 1 104 ? 22.599 0.243 12.966 1.00 14.47 149 THR B CA 1
ATOM 1741 C C . THR B 1 104 ? 21.633 -0.920 12.960 1.00 12.69 149 THR B C 1
ATOM 1742 O O . THR B 1 104 ? 21.171 -1.344 13.990 1.00 15.05 149 THR B O 1
ATOM 1746 N N . ILE B 1 105 ? 21.345 -1.418 11.773 1.00 13.03 150 ILE B N 1
ATOM 1747 C CA . ILE B 1 105 ? 20.443 -2.507 11.522 1.00 12.50 150 ILE B CA 1
ATOM 1748 C C . ILE B 1 105 ? 21.249 -3.718 11.078 1.00 12.96 150 ILE B C 1
ATOM 1749 O O . ILE B 1 105 ? 22.066 -3.609 10.166 1.00 14.02 150 ILE B O 1
ATOM 1754 N N . THR B 1 106 ? 21.003 -4.840 11.698 1.00 12.60 151 THR B N 1
ATOM 1755 C CA . THR B 1 106 ? 21.600 -6.099 11.283 1.00 13.62 151 THR B CA 1
ATOM 1756 C C . THR B 1 106 ? 20.489 -7.048 10.931 1.00 12.72 151 THR B C 1
ATOM 1757 O O . THR B 1 106 ? 19.567 -7.283 11.702 1.00 14.29 151 THR B O 1
ATOM 1761 N N . VAL B 1 107 ? 20.574 -7.599 9.714 1.00 13.83 152 VAL B N 1
ATOM 1762 C CA . VAL B 1 107 ? 19.618 -8.565 9.201 1.00 14.57 152 VAL B CA 1
ATOM 1763 C C . VAL B 1 107 ? 20.362 -9.928 9.166 1.00 15.42 152 VAL B C 1
ATOM 1764 O O . VAL B 1 107 ? 21.389 -10.061 8.483 1.00 16.05 152 VAL B O 1
ATOM 1768 N N . PHE B 1 108 ? 19.877 -10.910 9.923 1.00 16.58 153 PHE B N 1
ATOM 1769 C CA . PHE B 1 108 ? 20.603 -12.170 10.194 1.00 17.23 153 PHE B CA 1
ATOM 1770 C C . PHE B 1 108 ? 20.292 -13.234 9.159 1.00 19.59 153 PHE B C 1
ATOM 1771 O O . PHE B 1 108 ? 19.899 -14.336 9.462 1.00 22.07 153 PHE B O 1
ATOM 1779 N N . THR B 1 109 ? 20.470 -12.852 7.907 1.00 19.05 154 THR B N 1
ATOM 1780 C CA . THR B 1 109 ? 20.642 -13.830 6.830 1.00 20.80 154 THR B CA 1
ATOM 1781 C C . THR B 1 109 ? 21.985 -14.498 7.034 1.00 21.56 154 THR B C 1
ATOM 1782 O O . THR B 1 109 ? 22.815 -14.148 7.898 1.00 23.64 154 THR B O 1
ATOM 1786 N N . ASN B 1 110 ? 22.246 -15.525 6.201 1.00 24.35 155 ASN B N 1
ATOM 1787 C CA . ASN B 1 110 ? 23.534 -16.188 6.241 1.00 26.17 155 ASN B CA 1
ATOM 1788 C C . ASN B 1 110 ? 24.205 -15.895 4.900 1.00 24.16 155 ASN B C 1
ATOM 1789 O O . ASN B 1 110 ? 23.799 -16.498 3.859 1.00 27.08 155 ASN B O 1
ATOM 1794 N N . PRO B 1 111 ? 25.187 -15.011 4.843 1.00 22.81 156 PRO B N 1
ATOM 1795 C CA . PRO B 1 111 ? 25.729 -14.258 5.972 1.00 22.22 156 PRO B CA 1
ATOM 1796 C C . PRO B 1 111 ? 24.948 -12.993 6.293 1.00 21.16 156 PRO B C 1
ATOM 1797 O O . PRO B 1 111 ? 24.132 -12.557 5.502 1.00 19.69 156 PRO B O 1
ATOM 1801 N N . PRO B 1 112 ? 25.200 -12.417 7.465 1.00 19.23 157 PRO B N 1
ATOM 1802 C CA . PRO B 1 112 ? 24.441 -11.229 7.849 1.00 18.05 157 PRO B CA 1
ATOM 1803 C C . PRO B 1 112 ? 24.704 -10.044 6.962 1.00 16.13 157 PRO B C 1
ATOM 1804 O O . PRO B 1 112 ? 25.750 -9.885 6.363 1.00 17.61 157 PRO B O 1
ATOM 1808 N N . GLN B 1 113 ? 23.701 -9.155 6.926 1.00 16.01 158 GLN B N 1
ATOM 1809 C CA . GLN B 1 113 ? 23.772 -7.895 6.212 1.00 15.86 158 GLN B CA 1
ATOM 1810 C C . GLN B 1 113 ? 23.531 -6.755 7.188 1.00 14.57 158 GLN B C 1
ATOM 1811 O O . GLN B 1 113 ? 22.792 -6.896 8.132 1.00 16.48 158 GLN B O 1
ATOM 1817 N N . VAL B 1 114 ? 24.160 -5.631 6.919 1.00 14.73 159 VAL B N 1
ATOM 1818 C CA . VAL B 1 114 ? 24.055 -4.455 7.796 1.00 15.66 159 VAL B CA 1
ATOM 1819 C C . VAL B 1 114 ? 23.648 -3.237 7.016 1.00 17.04 159 VAL B C 1
ATOM 1820 O O . VAL B 1 114 ? 23.894 -3.125 5.802 1.00 18.31 159 VAL B O 1
ATOM 1824 N N . ALA B 1 115 ? 23.013 -2.334 7.692 1.00 15.78 160 ALA B N 1
ATOM 1825 C CA . ALA B 1 115 ? 22.684 -1.053 7.115 1.00 17.12 160 ALA B CA 1
ATOM 1826 C C . ALA B 1 115 ? 22.651 -0.039 8.270 1.00 17.48 160 ALA B C 1
ATOM 1827 O O . ALA B 1 115 ? 22.622 -0.415 9.474 1.00 20.57 160 ALA B O 1
ATOM 1829 N N . THR B 1 116 ? 22.658 1.224 7.925 1.00 15.81 161 THR B N 1
ATOM 1830 C CA . THR B 1 116 ? 22.566 2.302 8.886 1.00 15.73 161 THR B CA 1
ATOM 1831 C C . THR B 1 116 ? 21.317 3.126 8.601 1.00 14.05 161 THR B C 1
ATOM 1832 O O . THR B 1 116 ? 21.086 3.503 7.470 1.00 15.42 161 THR B O 1
ATOM 1836 N N . TYR B 1 117 ? 20.554 3.434 9.639 1.00 13.08 162 TYR B N 1
ATOM 1837 C CA . TYR B 1 117 ? 19.453 4.393 9.535 1.00 12.39 162 TYR B CA 1
ATOM 1838 C C . TYR B 1 117 ? 20.037 5.725 9.145 1.00 12.60 162 TYR B C 1
ATOM 1839 O O . TYR B 1 117 ? 21.102 6.137 9.617 1.00 13.73 162 TYR B O 1
ATOM 1848 N N . HIS B 1 118 ? 19.357 6.495 8.275 1.00 13.44 163 HIS B N 1
ATOM 1849 C CA . HIS B 1 118 ? 20.011 7.573 7.584 1.00 14.91 163 HIS B CA 1
ATOM 1850 C C . HIS B 1 118 ? 20.201 8.876 8.338 1.00 14.99 163 HIS B C 1
ATOM 1851 O O . HIS B 1 118 ? 20.794 9.782 7.794 1.00 17.37 163 HIS B O 1
ATOM 1858 N N . ARG B 1 119 ? 19.701 8.993 9.574 1.00 13.71 164 ARG B N 1
ATOM 1859 C CA . ARG B 1 119 ? 19.917 10.185 10.408 1.00 15.38 164 ARG B CA 1
ATOM 1860 C C . ARG B 1 119 ? 20.269 9.735 11.801 1.00 13.53 164 ARG B C 1
ATOM 1861 O O . ARG B 1 119 ? 19.894 8.668 12.239 1.00 14.92 164 ARG B O 1
ATOM 1869 N N . ALA B 1 120 ? 21.011 10.546 12.506 1.00 13.86 165 ALA B N 1
ATOM 1870 C CA . ALA B 1 120 ? 21.273 10.325 13.918 1.00 13.90 165 ALA B CA 1
ATOM 1871 C C . ALA B 1 120 ? 20.005 10.623 14.718 1.00 13.84 165 ALA B C 1
ATOM 1872 O O . ALA B 1 120 ? 19.085 11.351 14.278 1.00 14.67 165 ALA B O 1
ATOM 1874 N N . ILE B 1 121 ? 19.954 10.103 15.930 1.00 12.39 166 ILE B N 1
ATOM 1875 C CA . ILE B 1 121 ? 18.814 10.347 16.838 1.00 12.45 166 ILE B CA 1
ATOM 1876 C C . ILE B 1 121 ? 19.350 10.793 18.179 1.00 11.20 166 ILE B C 1
ATOM 1877 O O . ILE B 1 121 ? 20.173 10.132 18.792 1.00 12.13 166 ILE B O 1
ATOM 1882 N N . LYS B 1 122 ? 18.841 11.931 18.614 1.00 11.17 167 LYS B N 1
ATOM 1883 C CA . LYS B 1 122 ? 19.138 12.469 19.946 1.00 11.25 167 LYS B CA 1
ATOM 1884 C C . LYS B 1 122 ? 18.145 11.920 20.928 1.00 10.65 167 LYS B C 1
ATOM 1885 O O . LYS B 1 122 ? 16.940 11.951 20.683 1.00 11.51 167 LYS B O 1
ATOM 1892 N N . ILE B 1 123 ? 18.602 11.416 22.060 1.00 10.70 168 ILE B N 1
ATOM 1893 C CA . ILE B 1 123 ? 17.732 10.903 23.099 1.00 10.86 168 ILE B CA 1
ATOM 1894 C C . ILE B 1 123 ? 18.077 11.610 24.404 1.00 11.14 168 ILE B C 1
ATOM 1895 O O . ILE B 1 123 ? 19.242 11.561 24.850 1.00 12.12 168 ILE B O 1
ATOM 1900 N N . THR B 1 124 ? 17.094 12.261 24.996 1.00 10.96 169 THR B N 1
ATOM 1901 C CA . THR B 1 124 ? 17.300 12.968 26.239 1.00 11.95 169 THR B CA 1
ATOM 1902 C C . THR B 1 124 ? 16.196 12.616 27.218 1.00 11.88 169 THR B C 1
ATOM 1903 O O . THR B 1 124 ? 15.158 12.066 26.871 1.00 12.10 169 THR B O 1
ATOM 1907 N N . VAL B 1 125 ? 16.406 12.964 28.468 1.00 13.08 170 VAL B N 1
ATOM 1908 C CA . VAL B 1 125 ? 15.447 12.643 29.496 1.00 13.73 170 VAL B CA 1
ATOM 1909 C C . VAL B 1 125 ? 14.118 13.363 29.298 1.00 12.99 170 VAL B C 1
ATOM 1910 O O . VAL B 1 125 ? 13.050 12.800 29.621 1.00 13.61 170 VAL B O 1
ATOM 1914 N N . ASP B 1 126 ? 14.125 14.576 28.760 1.00 14.00 171 ASP B N 1
ATOM 1915 C CA . ASP B 1 126 ? 12.870 15.244 28.495 1.00 15.58 171 ASP B CA 1
ATOM 1916 C C . ASP B 1 126 ? 12.365 15.109 27.058 1.00 16.16 171 ASP B C 1
ATOM 1917 O O . ASP B 1 126 ? 11.178 15.229 26.804 1.00 17.68 171 ASP B O 1
ATOM 1922 N N . GLY B 1 127 ? 13.231 14.842 26.102 1.00 15.29 172 GLY B N 1
ATOM 1923 C CA . GLY B 1 127 ? 12.891 14.900 24.693 1.00 15.69 172 GLY B CA 1
ATOM 1924 C C . GLY B 1 127 ? 12.688 16.318 24.212 1.00 16.36 172 GLY B C 1
ATOM 1925 O O . GLY B 1 127 ? 12.987 17.277 24.912 1.00 19.40 172 GLY B O 1
ATOM 1926 N N . PRO B 1 128 ? 12.134 16.453 23.014 1.00 18.83 173 PRO B N 1
ATOM 1927 C CA . PRO B 1 128 ? 11.859 17.767 22.410 1.00 22.71 173 PRO B CA 1
ATOM 1928 C C . PRO B 1 128 ? 10.694 18.497 23.068 1.00 25.69 173 PRO B C 1
ATOM 1929 O O . PRO B 1 128 ? 9.759 17.841 23.507 1.00 26.15 173 PRO B O 1
#

Solvent-accessible surface area: 13658 Å² total

Secondary structure (DSSP, 8-state):
--HHHHHSTTT-EE-SSTTEEE-PPPSEEETTPPPSS--EEEESS---TT--EE--BBTTBSS--EES-EE--TTEEE-SS-EE-S---TT--BB-EEEE-SSS-EEEE-SS-BEEESS--/---HHHHHSTTTSEE-SSTTEEE----SEEETTPPPSS--EEEESS---TT--EE--B-SS-SS--EES-EE--TTEEE-SS-EE-S--TTSPPBB-EEEE-SSS-EEEE-SS-BEEESS--

InterPro domains:
  IPR000040 Acute myeloid leukemia 1 protein (AML1)/Runt [PR00967] (49-68)
  IPR000040 Acute myeloid leukemia 1 protein (AML1)/Runt [PR00967] (68-89)
  IPR000040 Acute myeloid leukemia 1 protein (AML1)/Runt [PR00967] (90-109)
  IPR000040 Acute myeloid leukemia 1 protein (AML1)/Runt [PR00967] (110-131)
  IPR000040 Acute myeloid leukemia 1 protein (AML1)/Runt [PR00967] (132-153)
  IPR000040 Acute myeloid leukemia 1 protein (AML1)/Runt [PR00967] (154-176)
  IPR000040 Acute myeloid leukemia 1 protein (AML1)/Runt [PR00967] (350-369)
  IPR000040 Acute myeloid leukemia 1 protein (AML1)/Runt [PR00967] (377-391)
  IPR000040 Acute myeloid leukemia 1 protein (AML1)/Runt [PR00967] (392-406)
  IPR000040 Acute myeloid leukemia 1 protein (AML1)/Runt [PR00967] (421-438)
  IPR000040 Acute myeloid leukemia 1 protein (AML1)/Runt [PTHR11950] (4-451)
  IPR008967 p53-like transcription factor, DNA-binding domain superfamily [SSF49417] (52-178)
  IPR012346 p53/RUNT-type transcription factor, DNA-binding domain superfamily [G3DSA:2.60.40.720] (48-189)
  IPR013524 Runt domain [PF00853] (52-179)
  IPR013524 Runt domain [PS51062] (50-178)
  IPR013711 Runx, C-terminal domain [PF08504] (361-451)
  IPR016554 Runt-related transcription factor RUNX [PIRSF009374] (2-451)
  IPR027384 Runx, central domain superfamily [G3DSA:4.10.770.10] (306-345)